Protein AF-A0A8C4RED5-F1 (afdb_monomer)

Organism: Erpetoichthys calabaricus (NCBI:txid27687)

Sequence (250 aa):
MSSDWSGLSPSNTFFLGDLINLQASVDSTNHVPLCVFVDSCVATPASNASAPAYTFIGNNGCFLDSKLTGSNSQFVSPRVVWRNPIEAPRCDCSLLHVYFQIFITCHLKVTLASANVDPLNKDCSYNSALSQWSSVDGNNAVCSCCDTSCANPPPFRRGSGVPKHRPRRASEWRAPAEWQETISVGPLYLEKVSPLPLSQSLSGQQDKASPGSQFQDSILGTVVGVLAVSCVAVLFFAYRKAKGIANNKQ

Mean predicted aligned error: 17.34 Å

pLDDT: mean 71.16, std 21.18, range [20.92, 96.12]

Radius of gyration: 33.63 Å; Cα contacts (8 Å, |Δi|>4): 337; chains: 1; bounding box: 71×62×111 Å

Secondary structure (DSSP, 8-state):
--TTSSSS-S-SEEETT-----------TTS--EEEEEEEEEEEESS-TTSPPEEEEETTTEE-HHHHH-------SS------PPPPPP---------EEEEEEEEEEEEETTSPPBTTB--EEEETTTTEEEETTS-GGGGGGGGS-SSSPPP----TTS--------------GGGEEEEEEEEEEEE------------------------S--SHHHHHHHHHHHHHHHHHHHHHHHHHHHTT--

Foldseek 3Di:
DDPVVLDDHLDLEDEVVDDDDDDDDDDCVPHAAKDKAFAWKWKDWDPDPPDDIHTQAHLQAERCCCVVPVDPDFDDAQDDDNDDHDDDDHDDDDDDADWGWIKMKIKMFMDHPPDDAALNGWHWYADPVVRAIATSNGPRVSCPCVVPHSVDRDPPPDDPDDDDDPPPPPPPPDPPPVRMDMDMDDGRIYGYPDPDPPDDDDDDDDDDDDDDDDDDDPDPVVVVVVVVVVVVVVVVVVVVVVVVVVVVPD

InterPro domains:
  IPR001507 Zona pellucida domain [PS51034] (1-131)
  IPR042235 Zona pellucida, ZP-C domain [G3DSA:2.60.40.4100] (1-154)
  IPR055355 ZP-C domain [PF00100] (4-125)

Solvent-accessible surface area (backbone atoms only — not comparable to full-atom values): 15891 Å² total; per-residue (Å²): 58,30,99,82,63,55,28,74,40,87,60,57,67,43,47,79,88,59,86,84,48,82,82,89,82,74,88,59,82,98,51,75,68,67,38,81,32,52,33,29,29,35,39,35,56,74,88,45,98,83,56,78,71,44,71,38,26,32,68,32,9,26,37,42,43,7,68,75,72,66,48,90,54,60,75,74,67,63,82,76,86,83,82,75,64,70,88,82,77,90,82,91,82,92,77,95,71,80,68,49,43,30,35,39,40,31,37,35,37,44,47,54,54,86,55,80,75,39,44,70,50,34,46,26,24,39,40,68,92,76,74,41,58,38,28,43,88,67,57,36,74,46,37,67,27,62,90,67,44,28,94,67,54,74,81,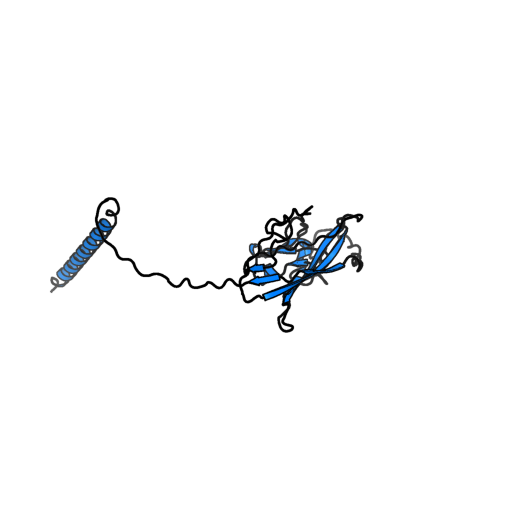80,84,69,74,94,82,69,82,86,72,74,75,69,74,74,72,85,74,69,66,58,72,89,41,46,50,79,50,75,51,66,75,32,33,40,36,72,86,70,87,73,80,91,74,87,85,83,89,88,85,88,82,85,92,83,89,88,79,88,83,90,90,79,70,68,66,58,57,55,52,54,52,54,55,52,52,53,51,52,52,52,52,52,51,51,51,57,54,53,59,64,71,71,75,121

Structure (mmCIF, N/CA/C/O backbone):
data_AF-A0A8C4RED5-F1
#
_entry.id   AF-A0A8C4RED5-F1
#
loop_
_atom_site.group_PDB
_atom_site.id
_atom_site.type_symbol
_atom_site.label_atom_id
_atom_site.label_alt_id
_atom_site.label_comp_id
_atom_site.label_asym_id
_atom_site.label_entity_id
_atom_site.label_seq_id
_atom_site.pdbx_PDB_ins_code
_atom_site.Cartn_x
_atom_site.Cartn_y
_atom_site.Cartn_z
_atom_site.occupancy
_atom_site.B_iso_or_equiv
_atom_site.auth_seq_id
_atom_site.auth_comp_id
_atom_site.auth_asym_id
_atom_site.auth_atom_id
_atom_site.pdbx_PDB_model_num
ATOM 1 N N . MET A 1 1 ? -11.559 -7.936 -0.033 1.00 84.75 1 MET A N 1
ATOM 2 C CA . MET A 1 1 ? -11.480 -9.364 -0.397 1.00 84.75 1 MET A CA 1
ATOM 3 C C . MET A 1 1 ? -11.907 -10.195 0.792 1.00 84.75 1 MET A C 1
ATOM 5 O O . MET A 1 1 ? -11.774 -9.723 1.918 1.00 84.75 1 MET A O 1
ATOM 9 N N . SER A 1 2 ? -12.446 -11.385 0.544 1.00 86.19 2 SER A N 1
ATOM 10 C CA . SER A 1 2 ? -12.657 -12.410 1.566 1.00 86.19 2 SER A CA 1
ATOM 11 C C . SER A 1 2 ? -11.321 -12.854 2.185 1.00 86.19 2 SER A C 1
ATOM 13 O O . SER A 1 2 ? -10.240 -12.523 1.682 1.00 86.19 2 SER A O 1
ATOM 15 N N . SER A 1 3 ? -11.376 -13.582 3.301 1.00 85.62 3 SER A N 1
ATOM 16 C CA . SER A 1 3 ? -10.184 -14.053 4.026 1.00 85.62 3 SER A CA 1
ATOM 17 C C . SER A 1 3 ? -9.294 -14.990 3.199 1.00 85.62 3 SER A C 1
ATOM 19 O O . SER A 1 3 ? -8.082 -15.014 3.393 1.00 85.62 3 SER A O 1
ATOM 21 N N . ASP A 1 4 ? -9.887 -15.723 2.259 1.00 84.81 4 ASP A N 1
ATOM 22 C CA . ASP A 1 4 ? -9.252 -16.692 1.360 1.00 84.81 4 ASP A CA 1
ATOM 23 C C . ASP A 1 4 ? -8.911 -16.124 -0.031 1.00 84.81 4 ASP A C 1
ATOM 25 O O . ASP A 1 4 ? -8.441 -16.865 -0.892 1.00 84.81 4 ASP A O 1
ATOM 29 N N . TRP A 1 5 ? -9.139 -14.824 -0.263 1.00 82.81 5 TRP A N 1
ATOM 30 C CA . TRP A 1 5 ? -8.912 -14.140 -1.547 1.00 82.81 5 TRP A CA 1
ATOM 31 C C . TRP A 1 5 ? -9.737 -14.679 -2.729 1.00 82.81 5 TRP A C 1
ATOM 33 O 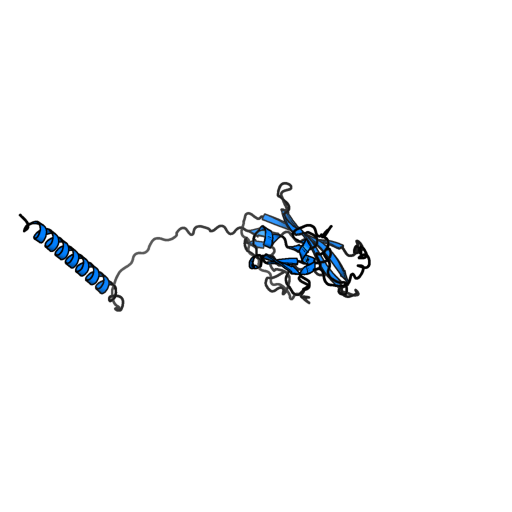O . TRP A 1 5 ? -9.487 -14.296 -3.869 1.00 82.81 5 TRP A O 1
ATOM 43 N N . SER A 1 6 ? -10.739 -15.532 -2.494 1.00 84.19 6 SER A N 1
ATOM 44 C CA . SER A 1 6 ? -11.569 -16.104 -3.565 1.00 84.19 6 SER A CA 1
ATOM 45 C C . SER A 1 6 ? -12.525 -15.094 -4.203 1.00 84.19 6 SER A C 1
ATOM 47 O O . SER A 1 6 ? -12.982 -15.311 -5.325 1.00 84.19 6 SER A O 1
ATOM 49 N N . GLY A 1 7 ? -12.801 -13.969 -3.539 1.00 84.56 7 GLY A N 1
ATOM 50 C CA . GLY A 1 7 ? -13.597 -12.898 -4.120 1.00 84.56 7 GLY A CA 1
ATOM 51 C C . GLY A 1 7 ? -13.841 -11.712 -3.195 1.00 84.56 7 GLY A C 1
ATOM 52 O O . GLY A 1 7 ? -13.104 -11.447 -2.240 1.00 84.56 7 GLY A O 1
ATOM 53 N N . LEU A 1 8 ? -14.886 -10.943 -3.515 1.00 86.25 8 LEU A N 1
ATOM 54 C CA . LEU A 1 8 ? -15.312 -9.808 -2.697 1.00 86.25 8 LEU A CA 1
ATOM 55 C C . LEU A 1 8 ? -15.702 -10.290 -1.299 1.00 86.25 8 LEU A C 1
ATOM 57 O O . LEU A 1 8 ? -16.261 -11.370 -1.131 1.00 86.25 8 LEU A O 1
ATOM 61 N N . SER A 1 9 ? -15.380 -9.478 -0.290 1.00 85.25 9 SER A N 1
ATOM 62 C CA . SER A 1 9 ? -15.831 -9.777 1.068 1.00 85.25 9 SER A CA 1
ATOM 63 C C . SER A 1 9 ? -17.364 -9.805 1.073 1.00 85.25 9 SER A C 1
ATOM 65 O O . SER A 1 9 ? -17.965 -8.905 0.482 1.00 85.25 9 SER A O 1
ATOM 67 N N . PRO A 1 10 ? -18.008 -10.783 1.735 1.00 85.38 10 PRO A N 1
ATOM 68 C CA . PRO A 1 10 ? -19.466 -10.812 1.844 1.00 85.38 10 PRO A CA 1
ATOM 69 C C . PRO A 1 10 ? -20.013 -9.671 2.719 1.00 85.38 10 PRO A C 1
ATOM 71 O O . PRO A 1 10 ? -21.202 -9.376 2.660 1.00 85.38 10 PRO A O 1
ATOM 74 N N . SER A 1 11 ? -19.154 -9.032 3.524 1.00 85.31 11 SER A N 1
ATOM 75 C CA . SER A 1 11 ? -19.501 -7.944 4.442 1.00 85.31 11 SER A CA 1
ATOM 76 C C . SER A 1 11 ? -18.519 -6.773 4.331 1.00 85.31 11 SER A C 1
ATOM 78 O O . SER A 1 11 ? -17.322 -6.973 4.101 1.00 85.31 11 SER A O 1
ATOM 80 N N . ASN A 1 12 ? -19.031 -5.559 4.558 1.00 86.12 12 ASN A N 1
ATOM 81 C CA . ASN A 1 12 ? -18.245 -4.329 4.728 1.00 86.12 12 ASN A CA 1
ATOM 82 C C . ASN A 1 12 ? -18.085 -3.933 6.209 1.00 86.12 12 ASN A C 1
ATOM 84 O O . ASN A 1 12 ? -17.589 -2.844 6.505 1.00 86.12 12 ASN A O 1
ATOM 88 N N . THR A 1 13 ? -18.518 -4.799 7.126 1.00 87.12 13 THR A N 1
ATOM 89 C CA . THR A 1 13 ? -18.396 -4.632 8.575 1.00 87.12 13 THR A CA 1
ATOM 90 C C . THR A 1 13 ? -17.256 -5.492 9.099 1.00 87.12 13 THR A C 1
ATOM 92 O O . THR A 1 13 ? -17.201 -6.688 8.810 1.00 87.12 13 THR A O 1
ATOM 95 N N . PHE A 1 14 ? -16.376 -4.877 9.882 1.00 84.88 14 PHE A N 1
ATOM 96 C CA . PHE A 1 14 ? -15.189 -5.489 10.469 1.00 84.88 14 PHE A CA 1
ATOM 97 C C . PHE A 1 14 ? -15.120 -5.151 11.955 1.00 84.88 14 PHE A C 1
ATOM 99 O O . PHE A 1 14 ? -15.479 -4.048 12.371 1.00 84.88 14 PHE A O 1
ATOM 106 N N . PHE A 1 15 ? -14.619 -6.073 12.762 1.00 84.69 15 PHE A N 1
ATOM 107 C CA . PHE A 1 15 ? -14.376 -5.857 14.179 1.00 84.69 15 PHE A CA 1
ATOM 108 C C . PHE A 1 15 ? -12.940 -5.394 14.426 1.00 84.69 15 PHE A C 1
ATOM 110 O O . PHE A 1 15 ? -12.022 -5.678 13.658 1.00 84.69 15 PHE A O 1
ATOM 117 N N . LEU A 1 16 ? -12.714 -4.670 15.523 1.00 80.00 16 LEU A N 1
ATOM 118 C CA . LEU A 1 16 ? -11.351 -4.333 15.939 1.00 80.00 16 LEU A CA 1
ATOM 119 C C . LEU A 1 16 ? -10.528 -5.609 16.171 1.00 80.00 16 LEU A C 1
ATOM 121 O O . LEU A 1 16 ? -10.848 -6.407 17.050 1.00 80.00 16 LEU A O 1
ATOM 125 N N . GLY A 1 17 ? -9.444 -5.752 15.409 1.00 76.50 17 GLY A N 1
ATOM 126 C CA . GLY A 1 17 ? -8.600 -6.949 15.382 1.00 76.50 17 GLY A CA 1
ATOM 127 C C . GLY A 1 17 ? -8.761 -7.784 14.111 1.00 76.50 17 GLY A C 1
ATOM 128 O O . GLY A 1 17 ? -7.884 -8.599 13.825 1.00 76.50 17 GLY A O 1
ATOM 129 N N . ASP A 1 18 ? -9.814 -7.549 13.325 1.00 82.12 18 ASP A N 1
ATOM 130 C CA . ASP A 1 18 ? -9.997 -8.200 12.030 1.00 82.12 18 ASP A CA 1
ATOM 131 C C . ASP A 1 18 ? -8.986 -7.693 10.997 1.00 82.12 18 ASP A C 1
ATOM 133 O O . ASP A 1 18 ? -8.538 -6.542 11.018 1.00 82.12 18 ASP A O 1
ATOM 137 N N . LEU A 1 19 ? -8.660 -8.565 10.042 1.00 82.81 19 LEU A N 1
ATOM 138 C CA . LEU A 1 19 ? -7.861 -8.215 8.875 1.00 82.81 19 LEU A CA 1
ATOM 139 C C . LEU A 1 19 ? -8.770 -7.741 7.739 1.00 82.81 19 LEU A C 1
ATOM 141 O O . LEU A 1 19 ? -9.704 -8.437 7.338 1.00 82.81 19 LEU A O 1
ATOM 145 N N . ILE A 1 20 ? -8.451 -6.578 7.175 1.00 88.38 20 ILE A N 1
ATOM 146 C CA . ILE A 1 20 ? -9.109 -6.053 5.978 1.00 88.38 20 ILE A CA 1
ATOM 147 C C . ILE A 1 20 ? -8.231 -6.378 4.769 1.00 88.38 20 ILE A C 1
ATOM 149 O O . ILE A 1 20 ? -7.190 -5.757 4.557 1.00 88.38 20 ILE A O 1
ATOM 153 N N . ASN A 1 21 ? -8.666 -7.331 3.946 1.00 88.56 21 ASN A N 1
ATOM 154 C CA . ASN A 1 21 ? -7.945 -7.691 2.728 1.00 88.56 21 ASN A CA 1
ATOM 155 C C . ASN A 1 21 ? -8.315 -6.736 1.584 1.00 88.56 21 ASN A C 1
ATOM 157 O O . ASN A 1 21 ? -9.465 -6.711 1.132 1.00 88.56 21 ASN A O 1
ATOM 161 N N . LEU A 1 22 ? -7.341 -5.982 1.076 1.00 89.56 22 LEU A N 1
ATOM 162 C CA . LEU A 1 22 ? -7.495 -5.083 -0.070 1.00 89.56 22 LEU A CA 1
ATOM 163 C C . LEU A 1 22 ? -6.733 -5.638 -1.275 1.00 89.56 22 LEU A C 1
ATOM 165 O O . LEU A 1 22 ? -5.591 -6.069 -1.143 1.00 89.56 22 LEU A O 1
ATOM 169 N N . GLN A 1 23 ? -7.361 -5.604 -2.450 1.00 89.62 23 GLN A N 1
ATOM 170 C CA . GLN A 1 23 ? -6.734 -5.991 -3.711 1.00 89.62 23 GLN A CA 1
ATOM 171 C C . GLN A 1 23 ? -6.732 -4.795 -4.659 1.00 89.62 23 GLN A C 1
ATOM 173 O O . GLN A 1 23 ? -7.778 -4.195 -4.899 1.00 89.62 23 GLN A O 1
ATOM 178 N N . ALA A 1 24 ? -5.561 -4.488 -5.213 1.00 86.25 24 ALA A N 1
ATOM 179 C CA . ALA A 1 24 ? -5.405 -3.585 -6.343 1.00 86.25 24 ALA A CA 1
ATOM 180 C C . ALA A 1 24 ? -5.083 -4.413 -7.592 1.00 86.25 24 ALA A C 1
ATOM 182 O O . ALA A 1 24 ? -4.232 -5.304 -7.558 1.00 86.25 24 ALA A O 1
ATOM 183 N N . SER A 1 25 ? -5.767 -4.127 -8.692 1.00 85.56 25 SER A N 1
ATOM 184 C CA . SER A 1 25 ? -5.554 -4.788 -9.978 1.00 85.56 25 SER A CA 1
ATOM 185 C C . SER A 1 25 ? -5.790 -3.799 -11.104 1.00 85.56 25 SER A C 1
ATOM 187 O O . SER A 1 25 ? -6.659 -2.940 -10.992 1.00 85.56 25 SER A O 1
ATOM 189 N N . VAL A 1 26 ? -5.042 -3.952 -12.190 1.00 80.94 26 VAL A N 1
ATOM 190 C CA . VAL A 1 26 ? -5.245 -3.200 -13.429 1.00 80.94 26 VAL A CA 1
ATOM 191 C C . VAL A 1 26 ? -5.916 -4.107 -14.447 1.00 80.94 26 VAL A C 1
ATOM 193 O O . VAL A 1 26 ? -5.600 -5.300 -14.523 1.00 80.94 26 VAL A O 1
ATOM 196 N N . ASP A 1 27 ? -6.842 -3.549 -15.218 1.00 79.88 27 ASP A N 1
ATOM 197 C CA . ASP A 1 27 ? -7.362 -4.247 -16.381 1.00 79.88 27 ASP A CA 1
ATOM 198 C C . ASP A 1 27 ? -6.222 -4.447 -17.393 1.00 79.88 27 ASP A C 1
ATOM 200 O O . ASP A 1 27 ? -5.544 -3.508 -17.805 1.00 79.88 27 ASP A O 1
ATOM 204 N N . SER A 1 28 ? -5.979 -5.703 -17.755 1.00 70.31 28 SER A N 1
ATOM 205 C CA . SER A 1 28 ? -4.905 -6.092 -18.674 1.00 70.31 28 SER A CA 1
ATOM 206 C C . SER A 1 28 ? -5.419 -6.393 -20.082 1.00 70.31 28 SER A C 1
ATOM 208 O O . SER A 1 28 ? -4.649 -6.835 -20.939 1.00 70.31 28 SER A O 1
ATOM 210 N N . THR A 1 29 ? -6.706 -6.157 -20.349 1.00 75.38 29 THR A N 1
ATOM 211 C CA . THR A 1 29 ? -7.300 -6.418 -21.661 1.00 75.38 29 THR A CA 1
ATOM 212 C C . THR A 1 29 ? -6.650 -5.523 -22.721 1.00 75.38 29 THR A C 1
ATOM 214 O O . THR A 1 29 ? -6.690 -4.305 -22.626 1.00 75.38 29 THR A O 1
ATOM 217 N N . ASN A 1 30 ? -6.044 -6.124 -23.750 1.00 68.44 30 ASN A N 1
ATOM 218 C CA . ASN A 1 30 ? -5.358 -5.428 -24.854 1.00 68.44 30 ASN A CA 1
ATOM 219 C C . ASN A 1 30 ? -4.172 -4.524 -24.458 1.00 68.44 30 ASN A C 1
ATOM 221 O O . ASN A 1 30 ? -3.748 -3.685 -25.257 1.00 68.44 30 ASN A O 1
ATOM 225 N N . HIS A 1 31 ? -3.589 -4.721 -23.276 1.00 73.81 31 HIS A N 1
ATOM 226 C CA . HIS A 1 31 ? -2.402 -3.990 -22.839 1.00 73.81 31 HIS A CA 1
ATOM 227 C C . HIS A 1 31 ? -1.173 -4.903 -22.748 1.00 73.81 31 HIS A C 1
ATOM 229 O O . HIS A 1 31 ? -1.268 -6.117 -22.565 1.00 73.81 31 HIS A O 1
ATOM 235 N N . VAL A 1 32 ? 0.013 -4.309 -22.897 1.00 77.88 32 VAL A N 1
ATOM 236 C CA . VAL A 1 32 ? 1.283 -4.974 -22.562 1.00 77.88 32 VAL A CA 1
ATOM 237 C C . VAL A 1 32 ? 1.276 -5.388 -21.084 1.00 77.88 32 VAL A C 1
ATOM 239 O O . VAL A 1 32 ? 0.578 -4.750 -20.307 1.00 77.88 32 VAL A O 1
ATOM 242 N N . PRO A 1 33 ? 2.033 -6.410 -20.648 1.00 81.88 33 PRO A N 1
ATOM 243 C CA . PRO A 1 33 ? 2.059 -6.805 -19.240 1.00 81.88 33 PRO A CA 1
ATOM 244 C C . PRO A 1 33 ? 2.400 -5.630 -18.311 1.00 81.88 33 PRO A C 1
ATOM 246 O O . PRO A 1 33 ? 3.444 -4.991 -18.470 1.00 81.88 33 PRO A O 1
ATOM 249 N N . LEU A 1 34 ? 1.522 -5.364 -17.343 1.00 84.69 34 LEU A N 1
ATOM 250 C CA . LEU A 1 34 ? 1.612 -4.242 -16.408 1.00 84.69 34 LEU A CA 1
ATOM 251 C C . LEU A 1 34 ? 1.877 -4.731 -14.981 1.00 84.69 34 LEU A C 1
ATOM 253 O O . LEU A 1 34 ? 1.429 -5.812 -14.596 1.00 84.69 34 LEU A O 1
ATOM 257 N N . CYS A 1 35 ? 2.573 -3.916 -14.193 1.00 84.44 35 CYS A N 1
ATOM 258 C CA . CYS A 1 35 ? 2.726 -4.094 -12.753 1.00 84.44 35 CYS A CA 1
ATOM 259 C C . CYS A 1 35 ? 2.070 -2.919 -12.024 1.00 84.44 35 CYS A C 1
ATOM 261 O O . CYS A 1 35 ? 2.309 -1.765 -12.379 1.00 84.44 35 CYS A O 1
ATOM 263 N N . VAL A 1 36 ? 1.242 -3.217 -11.022 1.00 88.75 36 VAL A N 1
ATOM 264 C CA . VAL A 1 36 ? 0.559 -2.216 -10.191 1.00 88.75 36 VAL A CA 1
ATOM 265 C C . VAL A 1 36 ? 1.311 -2.060 -8.879 1.00 88.75 36 VAL A C 1
ATOM 267 O O . VAL A 1 36 ? 1.599 -3.057 -8.219 1.00 88.75 36 VAL A O 1
ATOM 270 N N . PHE A 1 37 ? 1.562 -0.816 -8.490 1.00 90.31 37 PHE A N 1
ATOM 271 C CA . PHE A 1 37 ? 2.148 -0.428 -7.212 1.00 90.31 37 PHE A CA 1
ATOM 272 C C . PHE A 1 37 ? 1.169 0.432 -6.422 1.00 90.31 37 PHE A C 1
ATOM 274 O O . PHE A 1 37 ? 0.425 1.238 -6.997 1.00 90.31 37 PHE A O 1
ATOM 281 N N . VAL A 1 38 ? 1.197 0.296 -5.100 1.00 94.25 38 VAL A N 1
ATOM 282 C CA . VAL A 1 38 ? 0.370 1.096 -4.196 1.00 94.25 38 VAL A CA 1
ATOM 283 C C . VAL A 1 38 ? 1.234 2.212 -3.621 1.00 94.25 38 VAL A C 1
ATOM 285 O O . VAL A 1 38 ? 1.981 2.017 -2.671 1.00 94.25 38 VAL A O 1
ATOM 288 N N . ASP A 1 39 ? 1.151 3.406 -4.203 1.00 93.12 39 ASP A N 1
ATOM 289 C CA . ASP A 1 39 ? 2.043 4.517 -3.863 1.00 93.12 39 ASP A CA 1
ATOM 290 C C . ASP A 1 39 ? 1.789 5.070 -2.453 1.00 93.12 39 ASP A C 1
ATOM 292 O O . ASP A 1 39 ? 2.726 5.307 -1.680 1.00 93.12 39 ASP A O 1
ATOM 296 N N . SER A 1 40 ? 0.514 5.271 -2.119 1.00 94.38 40 SER A N 1
ATOM 297 C CA . SER A 1 40 ? 0.069 5.686 -0.790 1.00 94.38 40 SER A CA 1
ATOM 298 C C . SER A 1 40 ? -1.369 5.253 -0.530 1.00 94.38 40 SER A C 1
ATOM 30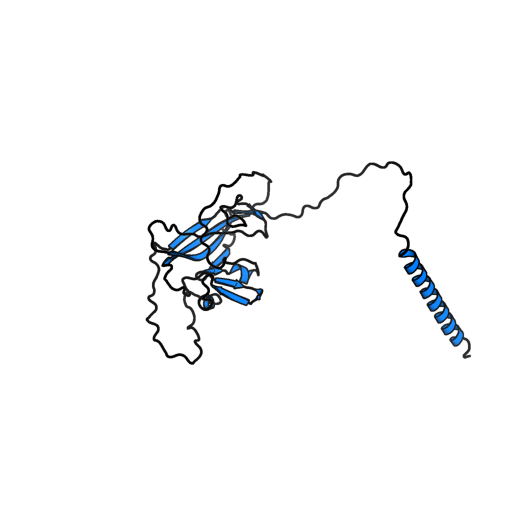0 O O . SER A 1 40 ? -2.149 5.123 -1.469 1.00 94.38 40 SER A O 1
ATOM 302 N N . CYS A 1 41 ? -1.723 5.053 0.738 1.00 91.31 41 CYS A N 1
ATOM 303 C CA . CYS A 1 41 ? -3.097 4.831 1.168 1.00 91.31 41 CYS A CA 1
ATOM 304 C C . CYS A 1 41 ? -3.378 5.533 2.493 1.00 91.31 41 CYS A C 1
ATOM 306 O O . CYS A 1 41 ? -2.570 5.489 3.429 1.00 91.31 41 CYS A O 1
ATOM 308 N N . VAL A 1 42 ? -4.559 6.138 2.567 1.00 92.56 42 VAL A N 1
ATOM 309 C CA . VAL A 1 42 ? -5.025 6.929 3.701 1.00 92.56 42 VAL A CA 1
ATOM 310 C C . VAL A 1 42 ? -6.420 6.467 4.100 1.00 92.56 42 VAL A C 1
ATOM 312 O O . VAL A 1 42 ? -7.323 6.429 3.267 1.00 92.56 42 VAL A O 1
ATOM 315 N N . ALA A 1 43 ? -6.598 6.133 5.375 1.00 90.62 43 ALA A N 1
ATOM 316 C CA . ALA A 1 43 ? -7.903 5.891 5.968 1.00 90.62 43 ALA A CA 1
ATOM 317 C C . ALA A 1 43 ? -8.464 7.199 6.547 1.00 90.62 43 ALA A C 1
ATOM 319 O O . ALA A 1 43 ? -7.793 7.877 7.329 1.00 90.62 43 ALA A O 1
ATOM 320 N N . THR A 1 44 ? -9.688 7.559 6.172 1.00 89.81 44 THR A N 1
ATOM 321 C CA . THR A 1 44 ? -10.388 8.756 6.650 1.00 89.81 44 THR A CA 1
ATOM 322 C C . THR A 1 44 ? -11.760 8.394 7.220 1.00 89.81 44 THR A C 1
ATOM 324 O O . THR A 1 44 ? -12.443 7.525 6.682 1.00 89.81 44 THR A O 1
ATOM 327 N N . PRO A 1 45 ? -12.204 9.036 8.309 1.00 87.06 45 PRO A N 1
ATOM 328 C CA . PRO A 1 45 ? -13.549 8.839 8.838 1.00 87.06 45 PRO A CA 1
ATOM 329 C C . PRO A 1 45 ? -14.596 9.610 8.021 1.00 87.06 45 PRO A C 1
ATOM 331 O O . PRO A 1 45 ? -14.334 10.711 7.541 1.00 87.06 45 PRO A O 1
ATOM 334 N N . ALA A 1 46 ? -15.804 9.056 7.899 1.00 77.25 46 ALA A N 1
ATOM 335 C CA . ALA A 1 46 ? -16.857 9.605 7.040 1.00 77.25 46 ALA A CA 1
ATOM 336 C C . ALA A 1 46 ? -17.497 10.910 7.544 1.00 77.25 46 ALA A C 1
ATOM 338 O O . ALA A 1 46 ? -17.894 11.746 6.738 1.00 77.25 46 ALA A O 1
ATOM 339 N N . SER A 1 47 ? -17.644 11.081 8.859 1.00 68.25 47 SER A N 1
ATOM 340 C CA . SER A 1 47 ? -18.527 12.116 9.420 1.00 68.25 47 SER A CA 1
ATOM 341 C C . SER A 1 47 ? -17.812 13.274 10.118 1.00 68.25 47 SER A C 1
ATOM 343 O O . SER A 1 47 ? -18.478 14.193 10.589 1.00 68.25 47 SER A O 1
ATOM 345 N N . ASN A 1 48 ? -16.477 13.269 10.214 1.00 58.59 48 ASN A N 1
ATOM 346 C CA . ASN A 1 48 ? -15.768 14.188 11.108 1.00 58.59 48 ASN A CA 1
ATOM 347 C C . ASN A 1 48 ? -14.570 14.845 10.401 1.00 58.59 48 ASN A C 1
ATOM 349 O O . ASN A 1 48 ? -13.487 14.269 10.367 1.00 58.59 48 ASN A O 1
ATOM 353 N N . ALA A 1 49 ? -14.722 16.091 9.934 1.00 57.12 49 ALA A N 1
ATOM 354 C CA . ALA A 1 49 ? -13.616 16.894 9.384 1.00 57.12 49 ALA A CA 1
ATOM 355 C C . ALA A 1 49 ? -12.462 17.138 10.387 1.00 57.12 49 ALA A C 1
ATOM 357 O O . ALA A 1 49 ? -11.367 17.521 9.989 1.00 57.12 49 ALA A O 1
ATOM 358 N N . SER A 1 50 ? -12.697 16.918 11.687 1.00 62.19 50 SER A N 1
ATOM 359 C CA . SER A 1 50 ? -11.698 17.060 12.756 1.00 62.19 50 SER A CA 1
ATOM 360 C C . SER A 1 50 ? -10.952 15.773 13.112 1.00 62.19 50 SER A C 1
ATOM 362 O O . SER A 1 50 ? -10.009 15.832 13.899 1.00 62.19 50 SER A O 1
ATOM 364 N N . ALA A 1 51 ? -11.370 14.609 12.609 1.00 67.69 51 ALA A N 1
ATOM 365 C CA . ALA A 1 51 ? -10.687 13.362 12.929 1.00 67.69 51 ALA A CA 1
ATOM 366 C C . ALA A 1 51 ? -9.501 13.143 11.968 1.00 67.69 51 ALA A C 1
ATOM 368 O O . ALA A 1 51 ? -9.632 13.393 10.76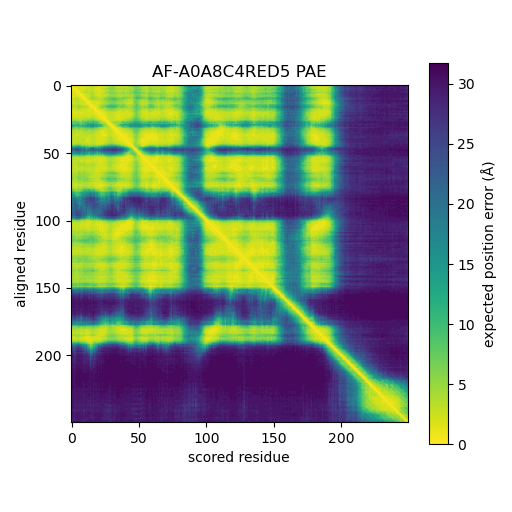8 1.00 67.69 51 ALA A O 1
ATOM 369 N N . PRO A 1 52 ? -8.328 12.730 12.482 1.00 75.62 52 PRO A N 1
ATOM 370 C CA . PRO A 1 52 ? -7.109 12.699 11.690 1.00 75.62 52 PRO A CA 1
ATOM 371 C C . PRO A 1 52 ? -7.183 11.621 10.607 1.00 75.62 52 PRO A C 1
ATOM 373 O O . PRO A 1 52 ? -7.637 10.503 10.846 1.00 75.62 52 PRO A O 1
ATOM 376 N N . ALA A 1 53 ? -6.692 11.962 9.420 1.00 85.88 53 ALA A N 1
ATOM 377 C CA . ALA A 1 53 ? -6.436 10.998 8.364 1.00 85.88 53 ALA A CA 1
ATOM 378 C C . ALA A 1 53 ? -5.259 10.093 8.766 1.00 85.88 53 ALA A C 1
ATOM 380 O O . ALA A 1 53 ? -4.239 10.582 9.259 1.00 85.88 53 ALA A O 1
ATOM 381 N N . TYR A 1 54 ? -5.392 8.783 8.563 1.00 88.88 54 TYR A N 1
ATOM 382 C CA . TYR A 1 54 ? -4.381 7.800 8.942 1.00 88.88 54 TYR A CA 1
ATOM 383 C C . TYR A 1 54 ? -3.698 7.208 7.709 1.00 88.88 54 TYR A C 1
ATOM 385 O O . TYR A 1 54 ? -4.284 6.413 6.974 1.00 88.88 54 TYR A O 1
ATOM 393 N N . THR A 1 55 ? -2.446 7.596 7.479 1.00 90.56 55 THR A N 1
ATOM 394 C CA . THR A 1 55 ? -1.629 7.072 6.380 1.00 90.56 55 THR A CA 1
ATOM 395 C C . THR A 1 55 ? -0.962 5.767 6.798 1.00 90.56 55 THR A C 1
ATOM 397 O O . THR A 1 55 ? -0.050 5.777 7.624 1.00 90.56 55 THR A O 1
ATOM 400 N N . PHE A 1 56 ? -1.380 4.651 6.201 1.00 92.75 56 PHE A N 1
ATOM 401 C CA . PHE A 1 56 ? -0.831 3.321 6.501 1.00 92.75 56 PHE A CA 1
ATOM 402 C C . PHE A 1 56 ? 0.089 2.784 5.400 1.00 92.75 56 PHE A C 1
ATOM 404 O O . PHE A 1 56 ? 0.942 1.943 5.677 1.00 92.75 56 PHE A O 1
ATOM 411 N N . ILE A 1 57 ? -0.019 3.315 4.178 1.00 94.56 57 ILE A N 1
ATOM 412 C CA . ILE A 1 57 ? 0.970 3.138 3.108 1.00 94.56 57 ILE A CA 1
ATOM 413 C C . ILE A 1 57 ? 1.411 4.527 2.656 1.00 94.56 57 ILE A C 1
ATOM 415 O O . ILE A 1 57 ? 0.581 5.400 2.403 1.00 94.56 57 ILE A O 1
ATOM 419 N N . GLY A 1 58 ? 2.716 4.748 2.549 1.00 93.06 58 GLY A N 1
ATOM 420 C CA . GLY A 1 58 ? 3.270 6.023 2.103 1.00 93.06 58 GLY A CA 1
ATOM 421 C C . GLY A 1 58 ? 4.709 5.883 1.632 1.00 93.06 58 GLY A C 1
ATOM 422 O O . GLY A 1 58 ? 5.219 4.776 1.502 1.00 93.06 58 GLY A O 1
ATOM 423 N N . ASN A 1 59 ? 5.387 7.005 1.379 1.00 95.19 59 ASN A N 1
ATOM 424 C CA . ASN A 1 59 ? 6.790 7.012 0.938 1.00 95.19 59 ASN A CA 1
ATOM 425 C C . ASN A 1 59 ? 7.032 6.134 -0.315 1.00 95.19 59 ASN A C 1
ATOM 427 O O . ASN A 1 59 ? 8.016 5.393 -0.407 1.00 95.19 59 ASN A O 1
ATOM 431 N N . ASN A 1 60 ? 6.096 6.210 -1.268 1.00 95.31 60 ASN A N 1
ATOM 432 C CA . ASN A 1 60 ? 6.079 5.455 -2.519 1.00 95.31 60 ASN A CA 1
ATOM 433 C C . ASN A 1 60 ? 6.039 3.931 -2.308 1.00 95.31 60 ASN A C 1
ATOM 435 O O . ASN A 1 60 ? 6.924 3.222 -2.784 1.00 95.31 60 ASN A O 1
ATOM 439 N N . GLY A 1 61 ? 5.057 3.448 -1.542 1.00 93.69 61 GLY A N 1
ATOM 440 C CA . GLY A 1 61 ? 4.813 2.015 -1.329 1.00 93.69 61 GLY A CA 1
ATOM 441 C C . GLY A 1 61 ? 5.516 1.364 -0.138 1.00 93.69 61 GLY A C 1
ATOM 442 O O . GLY A 1 61 ? 5.742 0.159 -0.129 1.00 93.69 61 GLY A O 1
ATOM 443 N N . CYS A 1 62 ? 5.853 2.122 0.902 1.00 96.12 62 CYS A N 1
ATOM 444 C CA . CYS A 1 62 ? 6.244 1.569 2.200 1.00 96.12 62 CYS A CA 1
ATOM 445 C C . CYS A 1 62 ? 4.997 1.365 3.076 1.00 96.12 62 CYS A C 1
ATOM 447 O O . CYS A 1 62 ? 4.296 2.331 3.383 1.00 96.12 62 CYS A O 1
ATOM 449 N N . PHE A 1 63 ? 4.727 0.129 3.502 1.00 94.75 63 PHE A N 1
ATOM 450 C CA . PHE A 1 63 ? 3.659 -0.190 4.453 1.00 94.75 63 PHE A CA 1
ATOM 451 C C . PHE A 1 63 ? 4.100 0.223 5.863 1.00 94.75 63 PHE A C 1
ATOM 453 O O . PHE A 1 63 ? 4.928 -0.433 6.492 1.00 94.75 63 PHE A O 1
ATOM 460 N N . LEU A 1 64 ? 3.593 1.358 6.340 1.00 92.69 64 LEU A N 1
ATOM 461 C CA . LEU A 1 64 ? 4.053 2.010 7.567 1.00 92.69 64 LEU A CA 1
ATOM 462 C C . LEU A 1 64 ? 3.390 1.443 8.827 1.00 92.69 64 LEU A C 1
ATOM 464 O O . LEU A 1 64 ? 4.007 1.471 9.889 1.00 92.69 64 LEU A O 1
ATOM 468 N N . ASP A 1 65 ? 2.157 0.938 8.720 1.00 87.94 65 ASP A N 1
ATOM 469 C CA . ASP A 1 65 ? 1.364 0.511 9.883 1.00 87.94 65 ASP A CA 1
ATOM 470 C C . ASP A 1 65 ? 2.086 -0.528 10.749 1.00 87.94 65 ASP A C 1
ATOM 472 O O . ASP A 1 65 ? 2.278 -0.280 11.935 1.00 87.94 65 ASP A O 1
ATOM 476 N N . SER A 1 66 ? 2.597 -1.624 10.172 1.00 81.25 66 SER A N 1
ATOM 477 C CA . SER A 1 66 ? 3.269 -2.674 10.959 1.00 81.25 66 SER A CA 1
ATOM 478 C C . SER A 1 66 ? 4.479 -2.167 11.738 1.00 81.25 66 SER A C 1
ATOM 480 O O . SER A 1 66 ? 4.787 -2.670 12.818 1.00 81.25 66 SER A O 1
ATOM 482 N N . LYS A 1 67 ? 5.156 -1.131 11.237 1.00 88.69 67 LYS A N 1
ATOM 483 C CA . LYS A 1 67 ? 6.257 -0.479 11.946 1.00 88.69 67 LYS A CA 1
ATOM 484 C C . LYS A 1 67 ? 5.770 0.458 13.054 1.00 88.69 67 LYS A C 1
ATOM 486 O O . LYS A 1 67 ? 6.413 0.543 14.097 1.00 88.69 67 LYS A O 1
ATOM 491 N N . LEU A 1 68 ? 4.677 1.184 12.822 1.00 86.62 68 LEU A N 1
ATOM 492 C CA . LEU A 1 68 ? 4.135 2.174 13.758 1.00 86.62 68 LEU A CA 1
ATOM 493 C C . LEU A 1 68 ? 3.377 1.531 14.922 1.00 86.62 68 LEU A C 1
ATOM 495 O O . LEU A 1 68 ? 3.472 2.009 16.050 1.00 86.62 68 LEU A O 1
ATOM 499 N N . THR A 1 69 ? 2.618 0.473 14.646 1.00 82.75 69 THR A N 1
ATOM 500 C CA . THR A 1 69 ? 1.705 -0.160 15.606 1.00 82.75 69 THR A CA 1
ATOM 501 C C . THR A 1 69 ? 2.171 -1.544 16.048 1.00 82.75 69 THR A C 1
ATOM 503 O O . THR A 1 69 ? 1.665 -2.068 17.038 1.00 82.75 69 THR A O 1
ATOM 506 N N . GLY A 1 70 ? 3.136 -2.145 15.344 1.00 80.38 70 GLY A N 1
ATOM 507 C CA . GLY A 1 70 ? 3.518 -3.541 15.558 1.00 80.38 70 GLY A CA 1
ATOM 508 C C . GLY A 1 70 ? 2.491 -4.538 15.014 1.00 80.38 70 GLY A C 1
ATOM 509 O O . GLY A 1 70 ? 2.540 -5.708 15.391 1.00 80.38 70 GLY A O 1
ATOM 510 N N . SER A 1 71 ? 1.552 -4.093 14.172 1.00 82.75 71 SER A N 1
ATOM 511 C CA . SER A 1 71 ? 0.546 -4.954 13.547 1.00 82.75 71 SER A CA 1
ATOM 512 C C . SER A 1 71 ? 1.159 -5.945 12.548 1.00 82.75 71 SER A C 1
ATOM 514 O O . SER A 1 71 ? 2.302 -5.814 12.109 1.00 82.75 71 SER A O 1
ATOM 516 N N . ASN A 1 72 ? 0.352 -6.924 12.134 1.00 82.00 72 ASN A N 1
ATOM 517 C CA . ASN A 1 72 ? 0.696 -7.866 11.064 1.00 82.00 72 ASN A CA 1
ATOM 518 C C . ASN A 1 72 ? 0.349 -7.330 9.661 1.00 82.00 72 ASN A C 1
ATOM 520 O O . ASN A 1 72 ? 0.234 -8.110 8.714 1.00 82.00 72 ASN A O 1
ATOM 524 N N . SER A 1 73 ? 0.134 -6.020 9.517 1.00 86.62 73 SER A N 1
ATOM 525 C CA . SER A 1 73 ? -0.235 -5.416 8.240 1.00 86.62 73 SER A CA 1
ATOM 526 C C . SER A 1 73 ? 0.923 -5.477 7.247 1.00 86.62 73 SER A C 1
ATOM 528 O O . SER A 1 73 ? 2.029 -5.012 7.517 1.00 86.62 73 SER A O 1
ATOM 530 N N . GLN A 1 74 ? 0.678 -6.069 6.084 1.00 90.69 74 GLN A N 1
ATOM 531 C CA . GLN A 1 74 ? 1.712 -6.314 5.087 1.00 90.69 74 GLN A CA 1
ATOM 532 C C . GLN A 1 74 ? 1.107 -6.462 3.695 1.00 90.69 74 GLN A C 1
ATOM 534 O O . GLN A 1 74 ? -0.041 -6.879 3.537 1.00 90.69 74 GLN A O 1
ATOM 539 N N . PHE A 1 75 ? 1.914 -6.194 2.673 1.00 91.31 75 PHE A N 1
ATOM 540 C CA . PHE A 1 75 ? 1.646 -6.711 1.341 1.00 91.31 75 PHE A CA 1
ATOM 541 C C . PHE A 1 75 ? 1.817 -8.231 1.312 1.00 91.31 75 PHE A C 1
ATOM 543 O O . PHE A 1 75 ? 2.753 -8.775 1.903 1.00 91.31 75 PHE A O 1
ATOM 550 N N . VAL A 1 76 ? 0.939 -8.904 0.571 1.00 86.69 76 VAL A N 1
ATOM 551 C CA . VAL A 1 76 ? 1.074 -10.331 0.273 1.00 86.69 76 VAL A CA 1
ATOM 552 C C . VAL A 1 76 ? 2.189 -10.513 -0.757 1.00 86.69 76 VAL A C 1
ATOM 554 O O . VAL A 1 76 ? 2.189 -9.859 -1.799 1.00 86.69 76 VAL A O 1
ATOM 557 N N . SER A 1 77 ? 3.144 -11.393 -0.455 1.00 79.62 77 SER A N 1
ATOM 558 C CA . SER A 1 77 ? 4.272 -11.722 -1.330 1.00 79.62 77 SER A CA 1
ATOM 559 C C . SER A 1 77 ? 4.366 -13.238 -1.547 1.00 79.62 77 SER A C 1
ATOM 561 O O . SER A 1 77 ? 4.192 -13.984 -0.578 1.00 79.62 77 SER A O 1
ATOM 563 N N . PRO A 1 78 ? 4.660 -13.710 -2.778 1.00 79.69 78 PRO A N 1
ATOM 564 C CA . PRO A 1 78 ? 4.863 -12.925 -4.008 1.00 79.69 78 PRO A CA 1
ATOM 565 C C . PRO A 1 78 ? 3.550 -12.339 -4.556 1.00 79.69 78 PRO A C 1
ATOM 567 O O . PRO A 1 78 ? 2.471 -12.700 -4.090 1.00 79.69 78 PRO A O 1
ATOM 570 N N . ARG A 1 79 ? 3.620 -11.450 -5.562 1.00 77.81 79 ARG A N 1
ATOM 571 C CA . ARG A 1 79 ? 2.412 -10.964 -6.258 1.00 77.81 79 ARG A CA 1
ATOM 572 C C . ARG A 1 79 ? 1.658 -12.148 -6.848 1.00 77.81 79 ARG A C 1
ATOM 574 O O . ARG A 1 79 ? 2.218 -12.915 -7.630 1.00 77.81 79 ARG A O 1
ATOM 581 N N . VAL A 1 80 ? 0.380 -12.267 -6.521 1.00 68.19 80 VAL A N 1
ATOM 582 C CA . VAL A 1 80 ? -0.475 -13.325 -7.054 1.00 68.19 80 VAL A CA 1
ATOM 583 C C . VAL A 1 80 ? -1.587 -12.684 -7.875 1.00 68.19 80 VAL A C 1
ATOM 585 O O . VAL A 1 80 ? -2.271 -11.772 -7.414 1.00 68.19 80 VAL A O 1
ATOM 588 N N . VAL A 1 81 ? -1.763 -13.152 -9.110 1.00 60.88 81 VAL A N 1
ATOM 589 C CA . VAL A 1 81 ? -2.851 -12.708 -9.989 1.00 60.88 81 VAL A CA 1
ATOM 590 C C . VAL A 1 81 ? -4.056 -13.611 -9.741 1.00 60.88 81 VAL A C 1
ATOM 592 O O . VAL A 1 81 ? -4.117 -14.720 -10.271 1.00 60.88 81 VAL A O 1
ATOM 595 N N . TRP A 1 82 ? -5.015 -13.149 -8.939 1.00 58.62 82 TRP A N 1
ATOM 596 C CA . TRP A 1 82 ? -6.276 -13.867 -8.747 1.00 58.62 82 TRP A CA 1
ATOM 597 C C . TRP A 1 82 ? -7.172 -13.686 -9.977 1.00 58.62 82 TRP A C 1
ATOM 599 O O . TRP A 1 82 ? -7.693 -12.600 -10.234 1.00 58.62 82 TRP A O 1
ATOM 609 N N . ARG A 1 83 ? -7.309 -14.750 -10.778 1.00 46.69 83 ARG A N 1
ATOM 610 C CA . ARG A 1 83 ? -8.225 -14.798 -11.924 1.00 46.69 83 ARG A CA 1
ATOM 611 C C . ARG A 1 83 ? -9.562 -15.385 -11.469 1.00 46.69 83 ARG A C 1
ATOM 613 O O . ARG A 1 83 ? -9.644 -16.585 -11.234 1.00 46.69 83 ARG A O 1
ATOM 620 N N . ASN A 1 84 ? -10.576 -14.518 -11.451 1.00 41.72 84 ASN A N 1
ATOM 621 C CA . ASN A 1 84 ? -12.018 -14.768 -11.286 1.00 41.72 84 ASN A CA 1
ATOM 622 C C . ASN A 1 84 ? -12.533 -14.886 -9.837 1.00 41.72 84 ASN A C 1
ATOM 624 O O . ASN A 1 84 ? -12.089 -15.773 -9.113 1.00 41.72 84 ASN A O 1
ATOM 628 N N . PRO A 1 85 ? -13.547 -14.088 -9.447 1.00 47.41 85 PRO A N 1
ATOM 629 C CA . PRO A 1 85 ? -14.360 -14.369 -8.273 1.00 47.41 85 PRO A CA 1
ATOM 630 C C . PRO A 1 85 ? -15.597 -15.207 -8.637 1.00 47.41 85 PRO A C 1
ATOM 632 O O . PRO A 1 85 ? -16.326 -14.881 -9.575 1.00 47.41 85 PRO A O 1
ATOM 635 N N . ILE A 1 86 ? -15.830 -16.284 -7.883 1.00 41.94 86 ILE A N 1
ATOM 636 C CA . ILE A 1 86 ? -17.086 -17.052 -7.876 1.00 41.94 86 ILE A CA 1
ATOM 637 C C . ILE A 1 86 ? -18.078 -16.371 -6.915 1.00 41.94 86 ILE A C 1
ATOM 639 O O . ILE A 1 86 ? -17.686 -15.724 -5.947 1.00 41.94 86 ILE A O 1
ATOM 643 N N . GLU A 1 87 ? -19.362 -16.489 -7.252 1.00 36.56 87 GLU A N 1
ATOM 644 C CA . GLU A 1 87 ? -20.541 -15.849 -6.658 1.00 36.56 87 GLU A CA 1
ATOM 645 C C . GLU A 1 87 ? -20.626 -15.907 -5.120 1.00 36.56 87 GLU A C 1
ATOM 647 O O . GLU A 1 87 ? -20.368 -16.928 -4.485 1.00 36.56 87 GLU A O 1
ATOM 652 N N . ALA A 1 88 ? -21.063 -14.791 -4.527 1.00 29.72 88 ALA A N 1
ATOM 653 C CA . ALA A 1 88 ? -21.290 -14.633 -3.093 1.00 29.72 88 ALA A CA 1
ATOM 654 C C . ALA A 1 88 ? -22.706 -15.086 -2.669 1.00 29.72 88 ALA A C 1
ATOM 656 O O . ALA A 1 88 ? -23.677 -14.738 -3.346 1.00 29.72 88 ALA A O 1
ATOM 657 N N . PRO A 1 89 ? -22.876 -15.734 -1.500 1.00 29.25 89 PRO A N 1
ATOM 658 C CA . PRO A 1 89 ? -24.159 -15.804 -0.809 1.00 29.25 89 PRO A CA 1
ATOM 659 C C . PRO A 1 89 ? -24.356 -14.601 0.132 1.00 29.25 89 PRO A C 1
ATOM 661 O O . PRO A 1 89 ? -23.443 -14.189 0.847 1.00 29.25 89 PRO A O 1
ATOM 664 N N . ARG A 1 90 ? -25.581 -14.056 0.146 1.00 31.45 90 ARG A N 1
ATOM 665 C CA . ARG A 1 90 ? -26.052 -13.020 1.084 1.00 31.45 90 ARG A CA 1
ATOM 666 C C . ARG A 1 90 ? -26.346 -13.614 2.465 1.00 31.45 90 ARG A C 1
ATOM 668 O O . ARG A 1 90 ? -27.044 -14.621 2.539 1.00 31.45 90 ARG A O 1
ATOM 675 N N . CYS A 1 91 ? -25.953 -12.904 3.524 1.00 22.08 91 CYS A N 1
ATOM 676 C CA . CYS A 1 91 ? -26.496 -13.054 4.877 1.00 22.08 91 CYS A CA 1
ATOM 677 C C . CYS A 1 91 ? -26.670 -11.663 5.512 1.00 22.08 91 CYS A C 1
ATOM 679 O O . CYS A 1 91 ? -25.691 -10.939 5.671 1.00 22.08 91 CYS A O 1
ATOM 681 N N . ASP A 1 92 ? -27.908 -11.311 5.868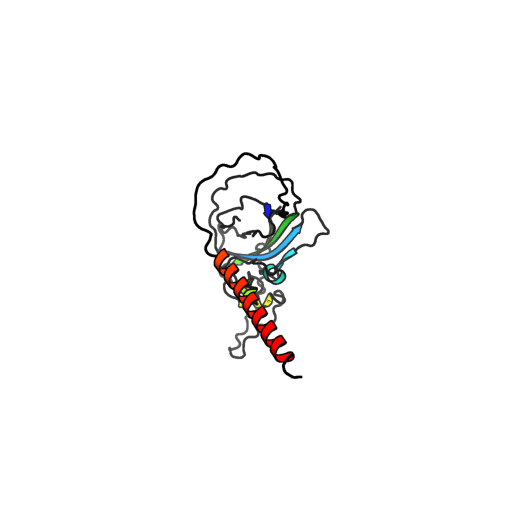 1.00 20.92 92 ASP A N 1
ATOM 682 C CA . ASP A 1 92 ? -28.244 -10.135 6.679 1.00 20.92 92 ASP A CA 1
ATOM 683 C C . ASP A 1 92 ? -28.253 -10.512 8.164 1.00 20.92 92 ASP A C 1
ATOM 685 O O . ASP A 1 92 ? -28.897 -11.488 8.547 1.00 20.92 92 ASP A O 1
ATOM 689 N N . CYS A 1 93 ? -27.624 -9.684 9.000 1.00 23.33 93 CYS A N 1
ATOM 690 C CA . CYS A 1 93 ? -27.895 -9.595 10.434 1.00 23.33 93 CYS A CA 1
ATOM 691 C C . CYS A 1 93 ? -27.765 -8.129 10.864 1.00 23.33 93 CYS A C 1
ATOM 693 O O . CYS A 1 93 ? -26.700 -7.529 10.743 1.00 23.33 93 CYS A O 1
ATOM 695 N N . SER A 1 94 ? -28.851 -7.551 11.373 1.00 25.03 94 SER A N 1
ATOM 696 C CA . SER A 1 94 ? -28.887 -6.204 11.944 1.00 25.03 94 SER A CA 1
ATOM 697 C C . SER A 1 94 ? -28.659 -6.245 13.456 1.00 25.03 94 SER A C 1
ATOM 699 O O . SER A 1 94 ? -29.415 -6.915 14.161 1.00 25.03 94 SER A O 1
ATOM 701 N N . LEU A 1 95 ? -27.715 -5.456 13.968 1.00 28.66 95 LEU A N 1
ATOM 702 C CA . LEU A 1 95 ? -27.665 -5.034 15.372 1.00 28.66 95 LEU A CA 1
ATOM 703 C C . LEU A 1 95 ? -27.284 -3.555 15.427 1.00 28.66 95 LEU A C 1
ATOM 705 O O . LEU A 1 95 ? -26.468 -3.108 14.640 1.00 28.66 95 LEU A O 1
ATOM 709 N N . LEU A 1 96 ? -27.896 -2.785 16.326 1.00 32.16 96 LEU A N 1
ATOM 710 C CA . LEU A 1 96 ? -27.656 -1.349 16.487 1.00 32.16 96 LEU A CA 1
ATOM 711 C C . LEU A 1 96 ? -26.348 -1.135 17.273 1.00 32.16 96 LEU A C 1
ATOM 713 O O . LEU A 1 96 ? -26.308 -1.432 18.465 1.00 32.16 96 LEU A O 1
ATOM 717 N N . HIS A 1 97 ? -25.291 -0.618 16.640 1.00 39.97 97 HIS A N 1
ATOM 718 C CA . HIS A 1 97 ? -23.990 -0.407 17.290 1.00 39.97 97 HIS A CA 1
ATOM 719 C C . HIS A 1 97 ? -23.352 0.938 16.920 1.00 39.97 97 HIS A C 1
ATOM 721 O O . HIS A 1 97 ? -23.713 1.574 15.936 1.00 39.97 97 HIS A O 1
ATOM 727 N N . VAL A 1 98 ? -22.423 1.423 17.749 1.00 43.28 98 VAL A N 1
ATOM 728 C CA . VAL A 1 98 ? -21.662 2.651 17.472 1.00 43.28 98 VAL A CA 1
ATOM 729 C C . VAL A 1 98 ? -20.664 2.346 16.357 1.00 43.28 98 VAL A C 1
ATOM 731 O O . VAL A 1 98 ? -19.637 1.717 16.601 1.00 43.28 98 VAL A O 1
ATOM 734 N N . TYR A 1 99 ? -20.982 2.764 15.135 1.00 57.38 99 TYR A N 1
ATOM 735 C CA . TYR A 1 99 ? -20.144 2.516 13.967 1.00 57.38 99 TYR A CA 1
ATOM 736 C C . TYR A 1 99 ? -19.094 3.611 13.794 1.00 57.38 99 TYR A C 1
ATOM 738 O O . TYR A 1 99 ? -19.430 4.798 13.750 1.00 57.38 99 TYR A O 1
ATOM 746 N N . PHE A 1 100 ? -17.836 3.221 13.597 1.00 73.25 100 PHE A N 1
ATOM 747 C CA . PHE A 1 100 ? -16.867 4.103 12.950 1.00 73.25 100 PHE A CA 1
ATOM 748 C C . PHE A 1 100 ? -16.856 3.780 11.459 1.00 73.25 100 PHE A C 1
ATOM 750 O O . PHE A 1 100 ? -16.392 2.721 11.046 1.00 73.25 100 PHE A O 1
ATOM 757 N N . GLN A 1 101 ? -17.403 4.688 10.656 1.00 85.94 101 GLN A N 1
ATOM 758 C CA . GLN A 1 101 ? -17.391 4.575 9.204 1.00 85.94 101 GLN A CA 1
ATOM 759 C C . GLN A 1 101 ? -16.084 5.154 8.661 1.00 85.94 101 GLN A C 1
ATOM 761 O O . GLN A 1 101 ? -15.794 6.332 8.897 1.00 85.94 101 GLN A O 1
ATOM 766 N N . ILE A 1 102 ? -15.326 4.352 7.913 1.00 87.62 102 ILE A N 1
ATOM 767 C CA . ILE A 1 102 ? -14.087 4.787 7.263 1.00 87.62 102 ILE A CA 1
ATOM 768 C C . ILE A 1 102 ? -14.148 4.622 5.744 1.00 87.62 102 ILE A C 1
ATOM 770 O O . ILE A 1 102 ? -14.822 3.737 5.214 1.00 87.62 102 ILE A O 1
ATOM 774 N N . PHE A 1 103 ? -13.401 5.471 5.053 1.00 90.69 103 PHE A N 1
ATOM 775 C CA . PHE A 1 103 ? -13.028 5.329 3.655 1.00 90.69 103 PHE A CA 1
ATOM 776 C C . PHE A 1 103 ? -11.524 5.118 3.575 1.00 90.69 103 PHE A C 1
ATOM 778 O O . PHE A 1 103 ? -10.764 5.725 4.325 1.00 90.69 103 PHE A O 1
ATOM 785 N N . ILE A 1 104 ? -11.091 4.264 2.659 1.00 90.56 104 ILE A N 1
ATOM 786 C CA . ILE A 1 104 ? -9.681 4.052 2.355 1.00 90.56 104 ILE A CA 1
ATOM 787 C C . ILE A 1 104 ? -9.439 4.588 0.957 1.00 90.56 104 ILE A C 1
ATOM 789 O O . ILE A 1 104 ? -9.993 4.061 -0.001 1.00 90.56 104 ILE A O 1
ATOM 793 N N . THR A 1 105 ? -8.607 5.612 0.836 1.00 92.38 105 THR A N 1
ATOM 794 C CA . THR A 1 105 ? -8.224 6.186 -0.454 1.00 92.38 105 THR A CA 1
ATOM 795 C C . THR A 1 105 ? -6.778 5.841 -0.745 1.00 92.38 105 THR A C 1
ATOM 797 O O . THR A 1 105 ? -5.898 6.167 0.051 1.00 92.38 105 THR A O 1
ATOM 800 N N . CYS A 1 106 ? -6.539 5.197 -1.880 1.00 92.88 106 CYS A N 1
ATOM 801 C CA . CYS A 1 106 ? -5.223 4.779 -2.326 1.00 92.88 106 CYS A CA 1
ATOM 802 C C . CYS A 1 106 ? -4.853 5.456 -3.640 1.00 92.88 106 CYS A C 1
ATOM 804 O O . CYS A 1 106 ? -5.665 5.537 -4.559 1.00 92.88 106 CYS A O 1
ATOM 806 N N . HIS A 1 107 ? -3.605 5.894 -3.734 1.00 94.69 107 HIS A N 1
ATOM 807 C CA . HIS A 1 107 ? -2.992 6.339 -4.972 1.00 94.69 107 HIS A CA 1
ATOM 808 C C . HIS A 1 107 ? -2.208 5.172 -5.573 1.00 94.69 107 HIS A C 1
ATOM 810 O O . HIS A 1 107 ? -1.246 4.682 -4.979 1.00 94.69 107 HIS A O 1
ATOM 816 N N . LEU A 1 108 ? -2.619 4.723 -6.749 1.00 92.31 108 LEU A N 1
ATOM 817 C CA . LEU A 1 108 ? -2.031 3.609 -7.476 1.00 92.31 108 LEU A CA 1
ATOM 818 C C . LEU A 1 108 ? -1.149 4.126 -8.610 1.00 92.31 108 LEU A C 1
ATOM 820 O O . LEU A 1 108 ? -1.400 5.185 -9.189 1.00 92.31 108 LEU A O 1
ATOM 824 N N . LYS A 1 109 ? -0.110 3.359 -8.929 1.00 89.44 109 LYS A N 1
ATOM 825 C CA . LYS A 1 109 ? 0.774 3.592 -10.071 1.00 89.44 109 LYS A CA 1
ATOM 826 C C . LYS A 1 109 ? 0.912 2.317 -10.871 1.00 89.44 109 LYS A C 1
ATOM 828 O O . LYS A 1 109 ? 0.899 1.222 -10.311 1.00 89.44 109 LYS A O 1
ATOM 833 N N . VAL A 1 110 ? 1.114 2.469 -12.167 1.00 87.12 110 VAL A N 1
ATOM 834 C CA . VAL A 1 110 ? 1.331 1.352 -13.072 1.00 87.12 110 VAL A CA 1
ATOM 835 C C . VAL A 1 110 ? 2.652 1.541 -13.803 1.00 87.12 110 VAL A C 1
ATOM 837 O O . VAL A 1 110 ? 3.003 2.647 -14.217 1.00 87.12 110 VAL A O 1
ATOM 840 N N . THR A 1 111 ? 3.394 0.452 -13.978 1.00 84.44 111 THR A N 1
ATOM 841 C CA . THR A 1 111 ? 4.562 0.402 -14.863 1.00 84.44 111 THR A CA 1
ATOM 842 C C . THR A 1 111 ? 4.480 -0.819 -15.774 1.00 84.44 111 THR A C 1
ATOM 844 O O . THR A 1 111 ? 3.616 -1.683 -15.622 1.00 84.44 111 THR A O 1
ATOM 847 N N . LEU A 1 112 ? 5.391 -0.906 -16.743 1.00 83.31 112 LEU A N 1
ATOM 848 C CA . LEU A 1 112 ? 5.592 -2.142 -17.493 1.00 83.31 112 LEU A CA 1
ATOM 849 C C . LEU A 1 112 ? 6.096 -3.233 -16.547 1.00 83.31 112 LEU A C 1
ATOM 851 O O . LEU A 1 112 ? 7.046 -3.005 -15.803 1.00 83.31 112 LEU A O 1
ATOM 855 N N . ALA A 1 113 ? 5.553 -4.445 -16.640 1.00 82.81 113 ALA A N 1
ATOM 856 C CA . ALA A 1 113 ? 6.022 -5.575 -15.834 1.00 82.81 113 ALA A CA 1
ATOM 857 C C . ALA A 1 113 ? 7.497 -5.938 -16.104 1.00 82.81 113 ALA A C 1
ATOM 859 O O . ALA A 1 113 ? 8.142 -6.569 -15.275 1.00 82.81 113 ALA A O 1
ATOM 860 N N . SER A 1 114 ? 8.046 -5.532 -17.255 1.00 78.25 114 SER A N 1
ATOM 861 C CA . SER A 1 114 ? 9.468 -5.679 -17.587 1.00 78.25 114 SER A CA 1
ATOM 862 C C . SER A 1 114 ? 10.366 -4.597 -16.975 1.00 78.25 114 SER A C 1
ATOM 864 O O . SER A 1 114 ? 11.587 -4.672 -17.117 1.00 78.25 114 SER A O 1
ATOM 866 N N . ALA A 1 115 ? 9.795 -3.546 -16.383 1.00 83.06 115 ALA A N 1
ATOM 867 C CA . ALA A 1 115 ? 10.562 -2.503 -15.719 1.00 83.06 115 ALA A CA 1
ATOM 868 C C . ALA A 1 115 ? 11.100 -3.020 -14.379 1.00 83.06 115 ALA A C 1
ATOM 870 O O . ALA A 1 115 ? 10.431 -3.757 -13.660 1.00 83.06 115 ALA A O 1
ATOM 871 N N . ASN A 1 116 ? 12.319 -2.610 -14.032 1.00 84.50 116 ASN A N 1
ATOM 872 C CA . ASN A 1 116 ? 12.877 -2.922 -12.722 1.00 84.50 116 ASN A CA 1
ATOM 873 C C . ASN A 1 116 ? 12.143 -2.130 -11.639 1.00 84.50 116 ASN A C 1
ATOM 875 O O . ASN A 1 116 ? 11.863 -0.947 -11.829 1.00 84.50 116 ASN A O 1
ATOM 879 N N . VAL A 1 117 ? 11.927 -2.757 -10.483 1.00 87.69 117 VAL A N 1
ATOM 880 C CA . VAL A 1 117 ? 11.507 -2.038 -9.277 1.00 87.69 117 VAL A CA 1
ATOM 881 C C . VAL A 1 117 ? 12.579 -1.053 -8.833 1.00 87.69 117 VAL A C 1
ATOM 883 O O . VAL A 1 117 ? 13.785 -1.309 -8.951 1.00 87.69 117 VAL A O 1
ATOM 886 N N . ASP A 1 118 ? 12.137 0.077 -8.300 1.00 89.56 118 ASP A N 1
ATOM 887 C CA . ASP A 1 118 ? 13.000 1.177 -7.890 1.00 89.56 118 ASP A CA 1
ATOM 888 C C . ASP A 1 118 ? 12.448 1.858 -6.619 1.00 89.56 118 ASP A C 1
ATOM 890 O O . ASP A 1 118 ? 11.366 1.512 -6.147 1.00 89.56 118 ASP A O 1
ATOM 894 N N . PRO A 1 119 ? 13.177 2.810 -6.006 1.00 92.56 119 PRO A N 1
ATOM 895 C CA . PRO A 1 119 ? 12.703 3.512 -4.814 1.00 92.56 119 PRO A CA 1
ATOM 896 C C . PRO A 1 119 ? 11.357 4.248 -4.958 1.00 92.56 119 PRO A C 1
ATOM 898 O O . PRO A 1 119 ? 10.757 4.576 -3.939 1.00 92.56 119 PRO A O 1
ATOM 901 N N . LEU A 1 120 ? 10.874 4.522 -6.170 1.00 92.31 120 LEU A N 1
ATOM 902 C CA . LEU A 1 120 ? 9.608 5.209 -6.457 1.00 92.31 120 LEU A CA 1
ATOM 903 C C . LEU A 1 120 ? 8.490 4.256 -6.921 1.00 92.31 120 LEU A C 1
ATOM 905 O O . LEU A 1 120 ? 7.320 4.634 -6.852 1.00 92.31 120 LEU A O 1
ATOM 909 N N . ASN A 1 121 ? 8.844 3.051 -7.372 1.00 91.19 121 ASN A N 1
ATOM 910 C CA . ASN A 1 121 ? 7.955 1.997 -7.862 1.00 91.19 121 ASN A CA 1
ATOM 911 C C . ASN A 1 121 ? 8.303 0.680 -7.145 1.00 91.19 121 ASN A C 1
ATOM 913 O O . ASN A 1 121 ? 9.106 -0.126 -7.630 1.00 91.19 121 ASN A O 1
ATOM 917 N N . LYS A 1 122 ? 7.745 0.509 -5.944 1.00 93.94 122 LYS A N 1
ATOM 918 C CA . LYS A 1 122 ? 7.977 -0.628 -5.045 1.00 93.94 122 LYS A CA 1
ATOM 919 C C . LYS A 1 122 ? 6.764 -0.836 -4.147 1.00 93.94 122 LYS A C 1
ATOM 921 O O . LYS A 1 122 ? 6.053 0.119 -3.872 1.00 93.94 122 LYS A O 1
ATOM 926 N N . ASP A 1 123 ? 6.610 -2.047 -3.627 1.00 94.31 123 ASP A N 1
ATOM 927 C CA . ASP A 1 123 ? 5.740 -2.342 -2.489 1.00 94.31 123 ASP A CA 1
ATOM 928 C C . ASP A 1 123 ? 6.587 -3.048 -1.421 1.00 94.31 123 ASP A C 1
ATOM 930 O O . ASP A 1 123 ? 7.227 -4.072 -1.688 1.00 94.31 123 ASP A O 1
ATOM 934 N N . CYS A 1 124 ? 6.662 -2.454 -0.232 1.00 95.94 124 CYS A N 1
ATOM 935 C CA . CYS A 1 124 ? 7.567 -2.845 0.841 1.00 95.94 124 CYS A CA 1
ATOM 936 C C . CYS A 1 124 ? 6.802 -3.088 2.141 1.00 95.94 124 CYS A C 1
ATOM 938 O O . CYS A 1 124 ? 6.104 -2.197 2.625 1.00 95.94 124 CYS A O 1
ATOM 940 N N . SER A 1 125 ? 7.006 -4.254 2.749 1.00 94.88 125 SER A N 1
ATOM 941 C CA . SER A 1 125 ? 6.446 -4.620 4.054 1.00 94.88 125 SER A CA 1
ATOM 942 C C . SER A 1 125 ? 7.537 -4.605 5.119 1.00 94.88 125 SER A C 1
ATOM 944 O O . SER A 1 125 ? 8.638 -5.122 4.889 1.00 94.88 125 SER A O 1
ATOM 946 N N . TYR A 1 126 ? 7.234 -4.041 6.288 1.00 94.00 126 TYR A N 1
ATOM 947 C CA . TYR A 1 126 ? 8.121 -4.106 7.445 1.00 94.00 126 TYR A CA 1
ATOM 948 C C . TYR A 1 126 ? 7.799 -5.329 8.299 1.00 94.00 126 TYR A C 1
ATOM 950 O O . TYR A 1 126 ? 6.660 -5.518 8.726 1.00 94.00 126 TYR A O 1
ATOM 958 N N . ASN A 1 127 ? 8.818 -6.140 8.568 1.00 90.75 127 ASN A N 1
ATOM 959 C CA . ASN A 1 127 ? 8.748 -7.240 9.515 1.00 90.75 127 ASN A CA 1
ATOM 960 C C . ASN A 1 127 ? 9.318 -6.767 10.856 1.00 90.75 127 ASN A C 1
ATOM 962 O O . ASN A 1 127 ? 10.530 -6.570 10.987 1.00 90.75 127 ASN A O 1
ATOM 966 N N . SER A 1 128 ? 8.447 -6.603 11.851 1.00 88.62 128 SER A N 1
ATOM 967 C CA . SER A 1 128 ? 8.819 -6.146 13.194 1.00 88.62 128 SER A CA 1
ATOM 968 C C . SER A 1 128 ? 9.727 -7.138 13.930 1.00 88.62 128 SER A C 1
ATOM 970 O O . SER A 1 128 ? 10.664 -6.712 14.603 1.00 88.62 128 SER A O 1
ATOM 972 N N . ALA A 1 129 ? 9.535 -8.447 13.737 1.00 90.00 129 ALA A N 1
ATOM 973 C CA . ALA A 1 129 ? 10.355 -9.486 14.365 1.00 90.00 129 ALA A CA 1
ATOM 974 C C . ALA A 1 129 ? 11.810 -9.481 13.866 1.00 90.00 129 ALA A C 1
ATOM 976 O O . ALA A 1 129 ? 12.729 -9.750 14.636 1.00 90.00 129 ALA A O 1
ATOM 977 N N . LEU A 1 130 ? 12.027 -9.152 12.588 1.00 92.38 130 LEU A N 1
ATOM 978 C CA . LEU A 1 130 ? 13.365 -9.053 11.988 1.00 92.38 130 LEU A CA 1
ATOM 979 C C . LEU A 1 130 ? 13.913 -7.623 11.961 1.00 92.38 130 LEU A C 1
ATOM 981 O O . LEU A 1 130 ? 15.076 -7.424 11.619 1.00 92.38 130 LEU A O 1
ATOM 985 N N . SER A 1 131 ? 13.084 -6.632 12.296 1.00 92.44 131 SER A N 1
ATOM 986 C CA . SER A 1 131 ? 13.382 -5.207 12.132 1.00 92.44 131 SER A CA 1
ATOM 987 C C . SER A 1 131 ? 13.852 -4.849 10.715 1.00 92.44 131 SER A C 1
ATOM 989 O O . SER A 1 131 ? 14.774 -4.053 10.533 1.00 92.44 131 SER A O 1
ATOM 991 N N . GLN A 1 132 ? 13.238 -5.459 9.699 1.00 94.38 132 GLN A N 1
ATOM 992 C CA . GLN A 1 132 ? 13.688 -5.379 8.307 1.00 94.38 132 GLN A CA 1
ATOM 993 C C . GLN A 1 132 ? 12.546 -5.073 7.344 1.00 94.38 132 GLN A C 1
ATOM 995 O O . GLN A 1 132 ? 11.428 -5.564 7.495 1.00 94.38 132 GLN A O 1
ATOM 1000 N N . TRP A 1 133 ? 12.869 -4.301 6.306 1.00 95.94 133 TRP A N 1
ATOM 1001 C CA . TRP A 1 133 ? 12.003 -4.099 5.152 1.00 95.94 133 TRP A CA 1
ATOM 1002 C C . TRP A 1 133 ? 12.228 -5.185 4.104 1.00 95.94 133 TRP A C 1
ATOM 1004 O O . TRP A 1 133 ? 13.367 -5.544 3.795 1.00 95.94 133 TRP A O 1
ATOM 1014 N N . SER A 1 134 ? 11.136 -5.654 3.515 1.00 94.88 134 SER A N 1
ATOM 1015 C CA . SER A 1 134 ? 11.146 -6.633 2.431 1.00 94.88 134 SER A CA 1
ATOM 1016 C C . SER A 1 134 ? 10.311 -6.137 1.259 1.00 94.88 134 SER A C 1
ATOM 1018 O O . SER A 1 134 ? 9.254 -5.543 1.464 1.00 94.88 134 SER A O 1
ATOM 1020 N N . SER A 1 135 ? 10.803 -6.348 0.040 1.00 94.50 135 SER A N 1
ATOM 1021 C CA . SER A 1 135 ? 10.078 -6.014 -1.186 1.00 94.50 135 SER A CA 1
ATOM 1022 C C . SER A 1 135 ? 9.205 -7.190 -1.604 1.00 94.50 135 SER A C 1
ATOM 1024 O O . SER A 1 135 ? 9.664 -8.335 -1.596 1.00 94.50 135 SER A O 1
ATOM 1026 N N . VAL A 1 136 ? 7.979 -6.906 -2.042 1.00 90.12 136 VAL A N 1
ATOM 1027 C CA . VAL A 1 136 ? 7.098 -7.911 -2.661 1.00 90.12 136 VAL A CA 1
ATOM 1028 C C . VAL A 1 136 ? 7.758 -8.547 -3.892 1.00 90.12 136 VAL A C 1
ATOM 1030 O O . VAL A 1 136 ? 7.594 -9.739 -4.136 1.00 90.12 136 VAL A O 1
ATOM 1033 N N . ASP A 1 137 ? 8.562 -7.777 -4.625 1.00 86.56 137 ASP A N 1
ATOM 1034 C CA . ASP A 1 137 ? 9.243 -8.191 -5.857 1.00 86.56 137 ASP A CA 1
ATOM 1035 C C . ASP A 1 137 ? 10.642 -8.796 -5.605 1.00 86.56 137 ASP A C 1
ATOM 1037 O O . ASP A 1 137 ? 11.410 -9.037 -6.536 1.00 86.56 137 ASP A O 1
ATOM 1041 N N . GLY A 1 138 ? 11.010 -9.022 -4.338 1.00 86.19 138 GLY A N 1
ATOM 1042 C CA . GLY A 1 138 ? 12.234 -9.723 -3.928 1.00 86.19 138 GLY A CA 1
ATOM 1043 C C . GLY A 1 138 ? 13.508 -8.870 -3.852 1.00 86.19 138 GLY A C 1
ATOM 1044 O O . GLY A 1 138 ? 14.473 -9.271 -3.199 1.00 86.19 138 GLY A O 1
ATOM 1045 N N . ASN A 1 139 ? 13.541 -7.671 -4.443 1.00 90.62 139 ASN A N 1
ATOM 1046 C CA . ASN A 1 139 ? 14.694 -6.770 -4.331 1.00 90.62 139 ASN A CA 1
ATOM 1047 C C . ASN A 1 139 ? 14.608 -5.876 -3.082 1.00 90.62 139 ASN A C 1
ATOM 1049 O O . ASN A 1 139 ? 14.280 -4.696 -3.167 1.00 90.62 139 ASN A O 1
ATOM 1053 N N . ASN A 1 140 ? 14.957 -6.403 -1.907 1.00 94.56 140 ASN A N 1
ATOM 1054 C CA . ASN A 1 140 ? 14.844 -5.665 -0.636 1.00 94.56 140 ASN A CA 1
ATOM 1055 C C . ASN A 1 140 ? 15.643 -4.345 -0.592 1.00 94.56 140 ASN A C 1
ATOM 1057 O O . ASN A 1 140 ? 15.316 -3.452 0.190 1.00 94.56 140 ASN A O 1
ATOM 1061 N N . ALA A 1 141 ? 16.666 -4.180 -1.441 1.00 93.44 141 ALA A N 1
ATOM 1062 C CA . ALA A 1 141 ? 17.494 -2.976 -1.466 1.00 93.44 141 ALA A CA 1
ATOM 1063 C C . ALA A 1 141 ? 16.693 -1.706 -1.812 1.00 93.44 141 ALA A C 1
ATOM 1065 O O . ALA A 1 141 ? 17.028 -0.627 -1.312 1.00 93.44 141 ALA A O 1
ATOM 1066 N N . VAL A 1 142 ? 15.618 -1.817 -2.608 1.00 94.00 142 VAL A N 1
ATOM 1067 C CA . VAL A 1 142 ? 14.772 -0.656 -2.955 1.00 94.00 142 VAL A CA 1
ATOM 1068 C C . VAL A 1 142 ? 13.983 -0.125 -1.758 1.00 94.00 142 VAL A C 1
ATOM 1070 O O . VAL A 1 142 ? 13.631 1.051 -1.731 1.00 94.00 142 VAL A O 1
ATOM 1073 N N . CYS A 1 143 ? 13.767 -0.954 -0.733 1.00 95.69 143 CYS A N 1
ATOM 1074 C CA . CYS A 1 143 ? 13.054 -0.573 0.484 1.00 95.69 143 CYS A CA 1
ATOM 1075 C C . CYS A 1 143 ? 13.942 0.140 1.518 1.00 95.69 143 CYS A C 1
ATOM 1077 O O . CYS A 1 143 ? 13.442 0.605 2.537 1.00 95.69 143 CYS A O 1
ATOM 1079 N N . SER A 1 144 ? 15.250 0.278 1.268 1.00 94.44 144 SER A N 1
ATOM 1080 C CA . SER A 1 144 ? 16.182 0.950 2.194 1.00 94.44 144 SER A CA 1
ATOM 1081 C C . SER A 1 144 ? 15.837 2.421 2.471 1.00 94.44 144 SER A C 1
ATOM 1083 O O . SER A 1 144 ? 16.216 2.962 3.507 1.00 94.44 144 SER A O 1
ATOM 1085 N N . CYS A 1 145 ? 15.083 3.072 1.580 1.00 94.88 145 CYS A N 1
ATOM 1086 C CA . CYS A 1 145 ? 14.608 4.441 1.768 1.00 94.88 145 CYS A CA 1
ATOM 1087 C C . CYS A 1 145 ? 13.350 4.549 2.651 1.00 94.88 145 CYS A C 1
ATOM 1089 O O . CYS A 1 145 ? 12.981 5.666 3.016 1.00 94.88 145 CYS A O 1
ATOM 1091 N N . CYS A 1 146 ? 12.704 3.433 3.022 1.00 95.56 146 CYS A N 1
ATOM 1092 C CA . CYS A 1 146 ? 11.447 3.450 3.779 1.00 95.56 146 CYS A CA 1
ATOM 1093 C C . CYS A 1 146 ? 11.585 4.032 5.195 1.00 95.56 146 CYS A C 1
ATOM 1095 O O . CYS A 1 146 ? 10.618 4.572 5.722 1.00 95.56 146 CYS A O 1
ATOM 1097 N N . ASP A 1 147 ? 12.789 4.001 5.775 1.00 93.56 147 ASP A N 1
ATOM 1098 C CA . ASP A 1 147 ? 13.095 4.650 7.059 1.00 93.56 147 ASP A CA 1
ATOM 1099 C C . ASP A 1 147 ? 13.429 6.144 6.931 1.00 93.56 147 ASP A C 1
ATOM 1101 O O . ASP A 1 147 ? 13.598 6.832 7.936 1.00 93.56 147 ASP A O 1
ATOM 1105 N N . THR A 1 148 ? 13.567 6.641 5.702 1.00 91.56 148 THR A N 1
ATOM 1106 C CA . THR A 1 148 ? 13.949 8.023 5.399 1.00 91.56 148 THR A CA 1
ATOM 1107 C C . THR A 1 148 ? 12.969 8.621 4.387 1.00 91.56 148 THR A C 1
ATOM 1109 O O . THR A 1 148 ? 11.769 8.656 4.640 1.00 91.56 148 THR A O 1
ATOM 1112 N N . SER A 1 149 ? 13.450 9.099 3.239 1.00 90.69 149 SER A N 1
ATOM 1113 C CA . SER A 1 149 ? 12.622 9.612 2.152 1.00 90.69 149 SER A CA 1
ATOM 1114 C C . SER A 1 149 ? 13.003 8.918 0.852 1.00 90.69 149 SER A C 1
ATOM 1116 O O . SER A 1 149 ? 14.160 8.946 0.434 1.00 90.69 149 SER A O 1
ATOM 1118 N N . CYS A 1 150 ? 12.020 8.317 0.195 1.00 92.12 150 CYS A N 1
ATOM 1119 C CA . CYS A 1 150 ? 12.174 7.677 -1.104 1.00 92.12 150 CYS A CA 1
ATOM 1120 C C . CYS A 1 150 ? 12.083 8.667 -2.270 1.00 92.12 150 CYS A C 1
ATOM 1122 O O . CYS A 1 150 ? 12.530 8.340 -3.364 1.00 92.12 150 CYS A O 1
ATOM 1124 N N . ALA A 1 151 ? 11.593 9.891 -2.032 1.00 84.38 151 ALA 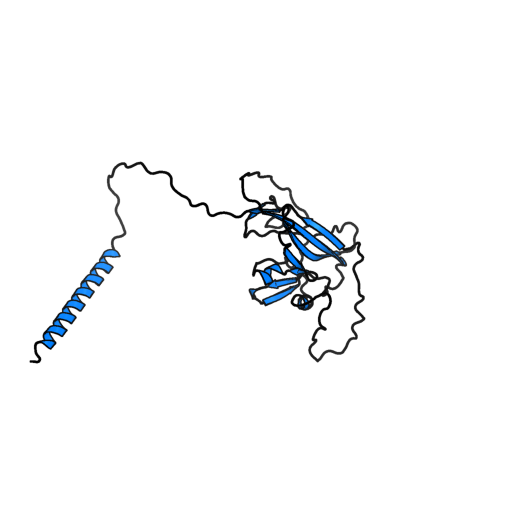A N 1
ATOM 1125 C CA . ALA A 1 151 ? 11.625 10.968 -3.021 1.00 84.38 151 ALA A CA 1
ATOM 1126 C C . ALA A 1 151 ? 13.059 11.462 -3.294 1.00 84.38 151 ALA A C 1
ATOM 1128 O O . ALA A 1 151 ? 13.368 11.872 -4.407 1.00 84.38 151 ALA A O 1
ATOM 1129 N N . ASN A 1 152 ? 13.939 11.390 -2.288 1.00 74.62 152 ASN A N 1
ATOM 1130 C CA . ASN A 1 152 ? 15.356 11.749 -2.377 1.00 74.62 152 ASN A CA 1
ATOM 1131 C C . ASN A 1 152 ? 16.200 10.698 -1.636 1.00 74.62 152 ASN A C 1
ATOM 1133 O O . ASN A 1 152 ? 16.708 10.978 -0.545 1.00 74.62 152 ASN A O 1
ATOM 1137 N N . PRO A 1 153 ? 16.329 9.473 -2.176 1.00 59.97 153 PRO A N 1
ATOM 1138 C CA . PRO A 1 153 ? 17.026 8.409 -1.476 1.00 59.97 153 PRO A CA 1
ATOM 1139 C C . PRO A 1 153 ? 18.505 8.794 -1.304 1.00 59.97 153 PRO A C 1
ATOM 1141 O O . PRO A 1 153 ? 19.129 9.271 -2.260 1.00 59.97 153 PRO A O 1
ATOM 1144 N N . PRO A 1 154 ? 19.102 8.599 -0.112 1.00 57.06 154 PRO A N 1
ATOM 1145 C CA . PRO A 1 154 ? 20.528 8.826 0.066 1.00 57.06 154 PRO A CA 1
ATOM 1146 C C . PRO A 1 154 ? 21.318 7.937 -0.909 1.00 57.06 154 PRO A C 1
ATOM 1148 O O . PRO A 1 154 ? 20.888 6.820 -1.216 1.00 57.06 154 PRO A O 1
ATOM 1151 N N . PRO A 1 155 ? 22.474 8.396 -1.422 1.00 56.94 155 PRO A N 1
ATOM 1152 C CA . PRO A 1 155 ? 23.264 7.606 -2.354 1.00 56.94 155 PRO A CA 1
ATOM 1153 C C . PRO A 1 155 ? 23.605 6.253 -1.719 1.00 56.94 155 PRO A C 1
ATOM 1155 O O . PRO A 1 155 ? 24.202 6.202 -0.643 1.00 56.94 155 PRO A O 1
ATOM 1158 N N . PHE A 1 156 ? 23.218 5.162 -2.392 1.00 55.72 156 PHE A N 1
ATOM 1159 C CA . PHE A 1 156 ? 23.536 3.792 -1.987 1.00 55.72 156 PHE A CA 1
ATOM 1160 C C . PHE A 1 156 ? 25.015 3.698 -1.584 1.00 55.72 156 PHE A C 1
ATOM 1162 O O . PHE A 1 156 ? 25.898 3.862 -2.434 1.00 55.72 156 PHE A O 1
ATOM 1169 N N . ARG A 1 157 ? 25.304 3.397 -0.308 1.00 50.34 157 ARG A N 1
ATOM 1170 C CA . ARG A 1 157 ? 26.661 3.028 0.123 1.00 50.34 157 ARG A CA 1
ATOM 1171 C C . ARG A 1 157 ? 26.985 1.642 -0.434 1.00 50.34 157 ARG A C 1
ATOM 1173 O O . ARG A 1 157 ? 26.871 0.636 0.256 1.00 50.34 157 ARG A O 1
ATOM 1180 N N . ARG A 1 158 ? 27.371 1.577 -1.710 1.00 52.81 158 ARG A N 1
ATOM 1181 C CA . ARG A 1 158 ? 28.038 0.398 -2.269 1.00 52.81 158 ARG A CA 1
ATOM 1182 C C . ARG A 1 158 ? 29.382 0.256 -1.559 1.00 52.81 158 ARG A C 1
ATOM 1184 O O . ARG A 1 158 ? 30.170 1.199 -1.570 1.00 52.81 158 ARG A O 1
ATOM 1191 N N . GLY A 1 159 ? 29.624 -0.898 -0.940 1.00 47.81 159 GLY A N 1
ATOM 1192 C CA . GLY A 1 159 ? 30.931 -1.245 -0.389 1.00 47.81 159 GLY A CA 1
ATOM 1193 C C . GLY A 1 159 ? 32.037 -1.011 -1.423 1.00 47.81 159 GLY A C 1
ATOM 1194 O O . GLY A 1 159 ? 31.868 -1.296 -2.612 1.00 47.81 159 GLY A O 1
ATOM 1195 N N . SER A 1 160 ? 33.141 -0.427 -0.966 1.00 50.25 160 SER A N 1
ATOM 1196 C CA . SER A 1 160 ? 34.306 -0.046 -1.763 1.00 50.25 160 SER A CA 1
ATOM 1197 C C . SER A 1 160 ? 34.957 -1.272 -2.413 1.00 50.25 160 SER A C 1
ATOM 1199 O O . SER A 1 160 ? 35.795 -1.919 -1.799 1.00 50.25 160 SER A O 1
ATOM 1201 N N . GLY A 1 161 ? 34.571 -1.620 -3.642 1.00 49.97 161 GLY A N 1
ATOM 1202 C CA . GLY A 1 161 ? 35.208 -2.740 -4.351 1.00 49.97 161 GLY A CA 1
ATOM 1203 C C . GLY A 1 161 ? 34.709 -3.068 -5.759 1.00 49.97 161 GLY A C 1
ATOM 1204 O O . GLY A 1 161 ? 35.315 -3.901 -6.420 1.00 49.97 161 GLY A O 1
ATOM 1205 N N . VAL A 1 162 ? 33.647 -2.428 -6.260 1.00 53.84 162 VAL A N 1
ATOM 1206 C CA . VAL A 1 162 ? 33.088 -2.733 -7.592 1.00 53.84 162 VAL A CA 1
ATOM 1207 C C . VAL A 1 162 ? 33.389 -1.584 -8.568 1.00 53.84 162 VAL A C 1
ATOM 1209 O O . VAL A 1 162 ? 33.208 -0.423 -8.183 1.00 53.84 162 VAL A O 1
ATOM 1212 N N . PRO A 1 163 ? 33.841 -1.851 -9.816 1.00 45.31 163 PRO A N 1
ATOM 1213 C CA . PRO A 1 163 ? 34.163 -0.809 -10.788 1.00 45.31 163 PRO A CA 1
ATOM 1214 C C . PRO A 1 163 ? 33.007 0.176 -10.979 1.00 45.31 163 PRO A C 1
ATOM 1216 O O . PRO A 1 163 ? 31.840 -0.212 -11.072 1.00 45.31 163 PRO A O 1
ATOM 1219 N N . LYS A 1 164 ? 33.339 1.471 -11.052 1.00 44.25 164 LYS A N 1
ATOM 1220 C CA . LYS A 1 164 ? 32.387 2.562 -11.298 1.00 44.25 164 LYS A CA 1
ATOM 1221 C C . LYS A 1 164 ? 31.785 2.436 -12.702 1.00 44.25 164 LYS A C 1
ATOM 1223 O O . LYS A 1 164 ? 32.222 3.112 -13.631 1.00 44.25 164 LYS A O 1
ATOM 1228 N N . HIS A 1 165 ? 30.728 1.646 -12.859 1.00 50.12 165 HIS A N 1
ATOM 1229 C CA . HIS A 1 165 ? 29.774 1.908 -13.928 1.00 50.12 165 HIS A CA 1
ATOM 1230 C C . HIS A 1 165 ? 29.110 3.250 -13.621 1.00 50.12 165 HIS A C 1
ATOM 1232 O O . HIS A 1 165 ? 28.429 3.395 -12.603 1.00 50.12 165 HIS A O 1
ATOM 1238 N N . ARG A 1 166 ? 29.343 4.248 -14.486 1.00 39.56 166 ARG A N 1
ATOM 1239 C CA . ARG A 1 166 ? 28.538 5.476 -14.531 1.00 39.56 166 ARG A CA 1
ATOM 1240 C C . ARG A 1 166 ? 27.072 5.036 -14.472 1.0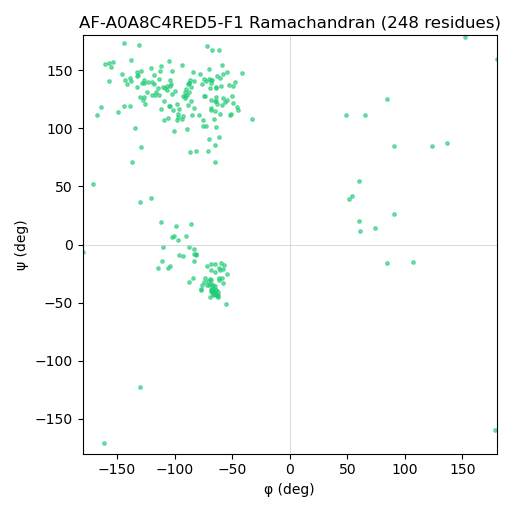0 39.56 166 ARG A C 1
ATOM 1242 O O . ARG A 1 166 ? 26.660 4.328 -15.393 1.00 39.56 166 ARG A O 1
ATOM 1249 N N . PRO A 1 167 ? 26.281 5.410 -13.450 1.00 49.16 167 PRO A N 1
ATOM 1250 C CA . PRO A 1 167 ? 24.849 5.257 -13.576 1.00 49.16 167 PRO A CA 1
ATOM 1251 C C . PRO A 1 167 ? 24.471 6.128 -14.768 1.00 49.16 167 PRO A C 1
ATOM 1253 O O . PRO A 1 167 ? 24.658 7.348 -14.754 1.00 49.16 167 PRO A O 1
ATOM 1256 N N . ARG A 1 168 ? 24.039 5.482 -15.854 1.00 43.78 168 ARG A N 1
ATOM 1257 C CA . ARG A 1 168 ? 23.290 6.146 -16.913 1.00 43.78 168 ARG A CA 1
ATOM 1258 C C . ARG A 1 168 ? 22.186 6.863 -16.153 1.00 43.78 168 ARG A C 1
ATOM 1260 O O . ARG A 1 168 ? 21.440 6.180 -15.459 1.00 43.78 168 ARG A O 1
ATOM 1267 N N . ARG A 1 169 ? 22.238 8.205 -16.152 1.00 42.81 169 ARG A N 1
ATOM 1268 C CA . ARG A 1 169 ? 21.301 9.111 -15.473 1.00 42.81 169 ARG A CA 1
ATOM 1269 C C . ARG A 1 169 ? 19.952 8.408 -15.515 1.00 42.81 169 ARG A C 1
ATOM 1271 O O . ARG A 1 169 ? 19.472 8.199 -16.628 1.00 42.81 169 ARG A O 1
ATOM 1278 N N . ALA A 1 170 ? 19.482 7.894 -14.368 1.00 45.97 170 ALA A N 1
ATOM 1279 C CA . ALA A 1 170 ? 18.208 7.196 -14.317 1.00 45.97 170 ALA A CA 1
ATOM 1280 C C . ALA A 1 170 ? 17.256 8.184 -14.961 1.00 45.97 170 ALA A C 1
ATOM 1282 O O . ALA A 1 170 ? 17.151 9.319 -14.490 1.00 45.97 170 ALA A O 1
ATOM 1283 N N . SER A 1 171 ? 16.757 7.835 -16.146 1.00 47.16 171 SER A N 1
ATOM 1284 C CA . SER A 1 171 ? 15.740 8.636 -16.792 1.00 47.16 171 SER A CA 1
ATOM 1285 C C . SER A 1 171 ? 14.714 8.839 -15.704 1.00 47.16 171 SER A C 1
ATOM 1287 O O . SER A 1 171 ? 14.277 7.855 -15.106 1.00 47.16 171 SER A O 1
ATOM 1289 N N . GLU A 1 172 ? 14.446 10.094 -15.380 1.00 47.16 172 GLU A N 1
ATOM 1290 C CA . GLU A 1 172 ? 13.379 10.502 -14.489 1.00 47.16 172 GLU A CA 1
ATOM 1291 C C . GLU A 1 172 ? 12.083 10.112 -15.208 1.00 47.16 172 GLU A C 1
ATOM 1293 O O . GLU A 1 172 ? 11.408 10.924 -15.832 1.00 47.16 172 GLU A O 1
ATOM 1298 N N . TRP A 1 173 ? 11.838 8.805 -15.280 1.00 44.38 173 TRP A N 1
ATOM 129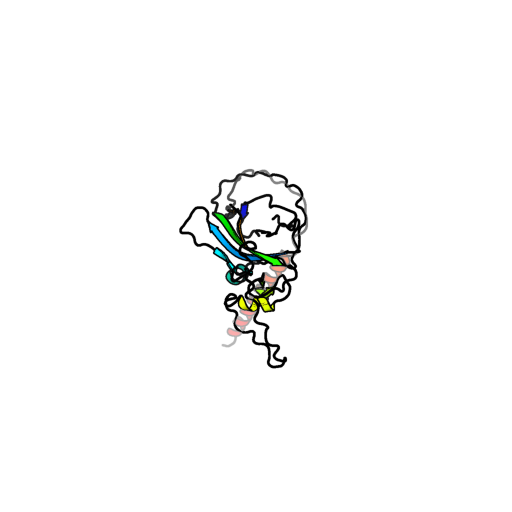9 C CA . TRP A 1 173 ? 10.750 8.192 -16.004 1.00 44.38 173 TRP A CA 1
ATOM 1300 C C . TRP A 1 173 ? 9.576 8.338 -15.059 1.00 44.38 173 TRP A C 1
ATOM 1302 O O . TRP A 1 173 ? 9.260 7.468 -14.254 1.00 44.38 173 TRP A O 1
ATOM 1312 N N . ARG A 1 174 ? 9.003 9.538 -15.073 1.00 51.50 174 ARG A N 1
ATOM 1313 C CA . ARG A 1 174 ? 7.708 9.770 -14.463 1.00 51.50 174 ARG A CA 1
ATOM 1314 C C . ARG A 1 174 ? 6.731 9.007 -15.337 1.00 51.50 174 ARG A C 1
ATOM 1316 O O . ARG A 1 174 ? 6.614 9.317 -16.522 1.00 51.50 174 ARG A O 1
ATOM 1323 N N . ALA A 1 175 ? 6.095 7.986 -14.769 1.00 55.03 175 ALA A N 1
ATOM 1324 C CA . ALA A 1 175 ? 4.976 7.338 -15.430 1.00 55.03 175 ALA A CA 1
ATOM 1325 C C . ALA A 1 175 ? 4.004 8.449 -15.871 1.00 55.03 175 ALA A C 1
ATOM 1327 O O . ALA A 1 175 ? 3.710 9.327 -15.043 1.00 55.03 175 ALA A O 1
ATOM 1328 N N . PRO A 1 176 ? 3.585 8.493 -17.150 1.00 63.31 176 PRO A N 1
ATOM 1329 C CA . PRO A 1 176 ? 2.673 9.527 -17.611 1.00 63.31 176 PRO A CA 1
ATOM 1330 C C . PRO A 1 176 ? 1.428 9.532 -16.720 1.00 63.31 176 PRO A C 1
ATOM 1332 O O . PRO A 1 176 ? 1.062 8.499 -16.166 1.00 63.31 176 PRO A O 1
ATOM 1335 N N . ALA A 1 177 ? 0.812 10.701 -16.524 1.00 60.88 177 ALA A N 1
ATOM 1336 C CA . ALA A 1 177 ? -0.280 10.869 -15.557 1.00 60.88 177 ALA A CA 1
ATOM 1337 C C . ALA A 1 177 ? -1.440 9.874 -15.775 1.00 60.88 177 ALA A C 1
ATOM 1339 O O . ALA A 1 177 ? -2.120 9.523 -14.824 1.00 60.88 177 ALA A O 1
ATOM 1340 N N . GLU A 1 178 ? -1.605 9.373 -17.003 1.00 63.62 178 GLU A N 1
ATOM 1341 C CA . GLU A 1 178 ? -2.560 8.323 -17.384 1.00 63.62 178 GLU A CA 1
ATOM 1342 C C . GLU A 1 178 ? -2.291 6.936 -16.736 1.00 63.62 178 GLU A C 1
ATOM 1344 O O . GLU A 1 178 ? -3.186 6.103 -16.716 1.00 63.62 178 GLU A O 1
ATOM 1349 N N . TRP A 1 179 ? -1.096 6.673 -16.182 1.00 78.75 179 TRP A N 1
ATOM 1350 C CA . TRP A 1 179 ? -0.717 5.411 -15.503 1.00 78.75 179 TRP A CA 1
ATOM 1351 C C . TRP A 1 179 ? -0.814 5.521 -13.976 1.00 78.75 179 TRP A C 1
ATOM 1353 O O . TRP A 1 179 ? -0.201 4.737 -13.244 1.00 78.75 179 TRP A O 1
ATOM 1363 N N . GLN A 1 180 ? -1.512 6.539 -13.479 1.00 88.44 180 GLN A N 1
ATOM 1364 C CA . GLN A 1 180 ? -1.695 6.788 -12.055 1.00 88.44 180 GLN A CA 1
ATOM 1365 C C . GLN A 1 180 ? -3.169 7.066 -11.786 1.00 88.44 180 GLN A C 1
ATOM 1367 O O . GLN A 1 180 ? -3.803 7.827 -12.513 1.00 88.44 180 GLN A O 1
ATOM 1372 N N . GLU A 1 181 ? -3.713 6.464 -10.736 1.00 86.88 181 GLU A N 1
ATOM 1373 C CA . GLU A 1 181 ? -5.130 6.605 -10.409 1.00 86.88 181 GLU A CA 1
ATOM 1374 C C . GLU A 1 181 ? -5.332 6.656 -8.899 1.00 86.88 181 GLU A C 1
ATOM 1376 O O . GLU A 1 181 ? -4.659 5.959 -8.142 1.00 86.88 181 GLU A O 1
ATOM 1381 N N . THR A 1 182 ? -6.264 7.495 -8.446 1.00 91.19 182 THR A N 1
ATOM 1382 C CA . THR A 1 182 ? -6.682 7.534 -7.042 1.00 91.19 182 THR A CA 1
ATOM 1383 C C . THR A 1 182 ? -8.030 6.848 -6.906 1.00 91.19 182 THR A C 1
ATOM 1385 O O . THR A 1 182 ? -9.011 7.298 -7.491 1.00 91.19 182 THR A O 1
ATOM 1388 N N . ILE A 1 183 ? -8.079 5.779 -6.114 1.00 87.75 183 ILE A N 1
ATOM 1389 C CA . ILE A 1 183 ? -9.277 4.964 -5.903 1.00 87.75 183 ILE A CA 1
ATOM 1390 C C . ILE A 1 183 ? -9.649 4.998 -4.423 1.00 87.75 183 ILE A C 1
ATOM 1392 O O . ILE A 1 183 ? -8.779 4.911 -3.556 1.00 87.75 183 ILE A O 1
ATOM 1396 N N . SER A 1 184 ? -10.945 5.084 -4.133 1.00 90.12 184 SER A N 1
ATOM 1397 C CA . SER A 1 184 ? -11.480 5.010 -2.773 1.00 90.12 184 SER A CA 1
ATOM 1398 C C . SER A 1 184 ? -12.333 3.759 -2.583 1.00 90.12 184 SER A C 1
ATOM 1400 O O . SER A 1 184 ? -13.185 3.444 -3.410 1.00 90.12 184 SER A O 1
ATOM 1402 N N . VAL A 1 185 ? -12.130 3.068 -1.464 1.00 89.19 185 VAL A N 1
ATOM 1403 C CA . VAL A 1 185 ? -12.914 1.915 -1.017 1.00 89.19 185 VAL A CA 1
ATOM 1404 C C . VAL A 1 185 ? -13.666 2.307 0.248 1.00 89.19 185 VAL A C 1
ATOM 1406 O O . VAL A 1 185 ? -13.075 2.811 1.204 1.00 89.19 185 VAL A O 1
ATOM 1409 N N . GLY A 1 186 ? -14.973 2.073 0.266 1.00 87.00 186 GLY A N 1
ATOM 1410 C CA . GLY A 1 186 ? -15.810 2.311 1.433 1.00 87.00 186 GLY A CA 1
ATOM 1411 C C . GLY A 1 186 ? -17.262 2.626 1.065 1.00 87.00 186 GLY A C 1
ATOM 1412 O O . GLY A 1 186 ? -17.600 2.701 -0.117 1.00 87.00 186 GLY A O 1
ATOM 1413 N N . PRO A 1 187 ? -18.121 2.828 2.071 1.00 89.50 187 PRO A N 1
ATOM 1414 C CA . PRO A 1 187 ? -17.769 2.821 3.488 1.00 89.50 187 PRO A CA 1
ATOM 1415 C C . PRO A 1 187 ? -17.466 1.436 4.062 1.00 89.50 187 PRO A C 1
ATOM 1417 O O . PRO A 1 187 ? -18.156 0.468 3.747 1.00 89.50 187 PRO A O 1
ATOM 1420 N N . LEU A 1 188 ? -16.455 1.367 4.933 1.00 88.00 188 LEU A N 1
ATOM 1421 C CA . LEU A 1 188 ? -16.214 0.224 5.815 1.00 88.00 188 LEU A CA 1
ATOM 1422 C C . LEU A 1 188 ? -16.675 0.585 7.229 1.00 88.00 188 LEU A C 1
ATOM 1424 O O . LEU A 1 188 ? -16.423 1.700 7.695 1.00 88.00 188 LEU A O 1
ATOM 1428 N N . TYR A 1 189 ? -17.334 -0.346 7.908 1.00 87.19 189 TYR A N 1
ATOM 1429 C CA . TYR A 1 189 ? -17.862 -0.152 9.256 1.00 87.19 189 TYR A CA 1
ATOM 1430 C C . TYR A 1 189 ? -16.980 -0.892 10.254 1.00 87.19 189 TYR A C 1
ATOM 1432 O O . TYR A 1 189 ? -16.841 -2.108 10.166 1.00 87.19 189 TYR A O 1
ATOM 1440 N N . LEU A 1 190 ? -16.374 -0.163 11.191 1.00 82.88 190 LEU A N 1
ATOM 1441 C CA . LEU A 1 190 ? -15.601 -0.753 12.278 1.00 82.88 190 LEU A CA 1
ATOM 1442 C C . LEU A 1 190 ? -16.456 -0.848 13.540 1.00 82.88 190 LEU A C 1
ATOM 1444 O O . LEU A 1 190 ? -16.914 0.172 14.067 1.00 82.88 190 LEU A O 1
ATOM 1448 N N . GLU A 1 191 ? -16.627 -2.069 14.035 1.00 82.62 191 GLU A N 1
ATOM 1449 C CA . GLU A 1 191 ? -17.342 -2.374 15.267 1.00 82.62 191 GLU A CA 1
ATOM 1450 C C . GLU A 1 191 ? -16.372 -2.712 16.404 1.00 82.62 191 GLU A C 1
ATOM 1452 O O . GLU A 1 191 ? -15.402 -3.462 16.261 1.00 82.62 191 GLU A O 1
ATOM 1457 N N . LYS A 1 192 ? -16.654 -2.168 17.588 1.00 69.25 192 LYS A N 1
ATOM 1458 C CA . LYS A 1 192 ? -15.984 -2.571 18.821 1.00 69.25 192 LYS A CA 1
ATOM 1459 C C . LYS A 1 192 ? -16.872 -3.580 19.531 1.00 69.25 192 LYS A C 1
ATOM 1461 O O . LYS A 1 192 ? -17.921 -3.207 20.054 1.00 69.25 192 LYS A O 1
ATOM 1466 N N . VAL A 1 193 ? -16.431 -4.835 19.611 1.00 61.00 193 VAL A N 1
ATOM 1467 C CA . VAL A 1 193 ? -17.085 -5.801 20.498 1.00 61.00 193 VAL A CA 1
ATOM 1468 C C . VAL A 1 193 ? -16.856 -5.326 21.930 1.00 61.00 193 VAL A C 1
ATOM 1470 O O . VAL A 1 193 ? -15.741 -5.342 22.452 1.00 61.00 193 VAL A O 1
ATOM 1473 N N . SER A 1 194 ? -17.918 -4.835 22.557 1.00 49.28 194 SER A N 1
ATOM 1474 C CA . SER A 1 194 ? -17.928 -4.597 23.996 1.00 49.28 194 SER A CA 1
ATOM 1475 C C . SER A 1 194 ? -18.044 -5.966 24.665 1.00 49.28 194 SER A C 1
ATOM 1477 O O . SER A 1 194 ? -18.964 -6.702 24.303 1.00 49.28 194 SER A O 1
ATOM 1479 N N . PRO A 1 195 ? -17.185 -6.353 25.623 1.00 49.66 195 PRO A N 1
ATOM 1480 C CA . PRO A 1 195 ? -17.487 -7.514 26.445 1.00 49.66 195 PRO A CA 1
ATOM 1481 C C . PRO A 1 195 ? -18.744 -7.188 27.261 1.00 49.66 195 PRO A C 1
ATOM 1483 O O . PRO A 1 195 ? -18.688 -6.435 28.232 1.00 49.66 195 PRO A O 1
ATOM 1486 N N . LEU A 1 196 ? -19.901 -7.697 26.833 1.00 42.34 196 LEU A N 1
ATOM 1487 C CA . LEU A 1 196 ? -21.113 -7.664 27.644 1.00 42.34 196 LEU A CA 1
ATOM 1488 C C . LEU A 1 196 ? -20.862 -8.520 28.896 1.00 42.34 196 LEU A C 1
ATOM 1490 O O . LEU A 1 196 ? -20.460 -9.680 28.762 1.00 42.34 196 LEU A O 1
ATOM 1494 N N . PRO A 1 197 ? -21.082 -7.992 30.112 1.00 41.75 197 PRO A N 1
ATOM 1495 C CA . PRO A 1 197 ? -21.062 -8.812 31.308 1.00 41.75 197 PRO A CA 1
ATOM 1496 C C . PRO A 1 197 ? -22.279 -9.740 31.267 1.00 41.75 197 PRO A C 1
ATOM 1498 O O . PRO A 1 197 ? -23.423 -9.289 31.259 1.00 41.75 197 PRO A O 1
ATOM 1501 N N . LEU A 1 198 ? -22.037 -11.049 31.231 1.00 39.66 198 LEU A N 1
ATOM 1502 C CA . LEU A 1 198 ? -23.087 -12.051 31.369 1.00 39.66 198 LEU A CA 1
ATOM 1503 C C . LEU A 1 198 ? -23.598 -12.027 32.822 1.00 39.66 198 LEU A C 1
ATOM 1505 O O . LEU A 1 198 ? -23.051 -12.709 33.687 1.00 39.66 198 LEU A O 1
ATOM 1509 N N . SER A 1 199 ? -24.622 -11.223 33.119 1.00 41.47 199 SER A N 1
ATOM 1510 C CA . SER A 1 199 ? -25.302 -11.241 34.419 1.00 41.47 199 SER A CA 1
ATOM 1511 C C . SER A 1 199 ? -26.679 -11.906 34.326 1.00 41.47 199 SER A C 1
ATOM 1513 O O . SER A 1 199 ? -27.616 -11.339 33.778 1.00 41.47 199 SER A O 1
ATOM 1515 N N . GLN A 1 200 ? -26.742 -13.102 34.919 1.00 46.44 200 GLN A N 1
ATOM 1516 C CA . GLN A 1 200 ? -27.840 -13.712 35.688 1.00 46.44 200 GLN A CA 1
ATOM 1517 C C . GLN A 1 200 ? -29.281 -13.718 35.130 1.00 46.44 200 GLN A C 1
ATOM 1519 O O . GLN A 1 200 ? -30.015 -12.742 35.214 1.00 46.44 200 GLN A O 1
ATOM 1524 N N . SER A 1 201 ? -29.745 -14.922 34.779 1.00 32.44 201 SER A N 1
ATOM 1525 C CA . SER A 1 201 ? -31.044 -15.510 35.178 1.00 32.44 201 SER A CA 1
ATOM 1526 C C . SER A 1 201 ? -30.879 -17.042 35.046 1.00 32.44 201 SER A C 1
ATOM 1528 O O . SER A 1 201 ? -30.157 -17.477 34.159 1.00 32.44 201 SER A O 1
ATOM 1530 N N . LEU A 1 202 ? -31.369 -17.961 35.880 1.00 32.75 202 LEU A N 1
ATOM 1531 C CA . LEU A 1 202 ? -32.446 -17.983 36.859 1.00 32.75 202 LEU A CA 1
ATOM 1532 C C . LEU A 1 202 ? -31.994 -18.739 38.124 1.00 32.75 202 LEU A C 1
ATOM 1534 O O . LEU A 1 202 ? -31.339 -19.779 38.049 1.00 32.75 202 LEU A O 1
ATOM 1538 N N . SER A 1 203 ? -32.431 -18.256 39.283 1.00 34.88 203 SER A N 1
ATOM 1539 C CA . SER A 1 203 ? -32.592 -19.052 40.495 1.00 34.88 203 SER A CA 1
ATOM 1540 C C . SER A 1 203 ? -33.941 -19.780 40.462 1.00 34.88 203 SER A C 1
ATOM 1542 O O . SER A 1 203 ? -34.955 -19.197 40.088 1.00 34.88 203 SER A O 1
ATOM 1544 N N . GLY A 1 204 ? -33.952 -21.033 40.924 1.00 31.48 204 GLY A N 1
ATOM 1545 C CA . GLY A 1 204 ? -35.160 -21.692 41.422 1.00 31.48 204 GLY A CA 1
ATOM 1546 C C . GLY A 1 204 ? -35.533 -23.004 40.739 1.00 31.48 204 GLY A C 1
ATOM 1547 O O . GLY A 1 204 ? -36.427 -23.021 39.908 1.00 31.48 204 GLY A O 1
ATOM 1548 N N . GLN A 1 205 ? -34.946 -24.117 41.187 1.00 32.47 205 GLN A N 1
ATOM 1549 C CA . GLN A 1 205 ? -35.746 -25.276 41.594 1.00 32.47 205 GLN A CA 1
ATOM 1550 C C . GLN A 1 205 ? -34.903 -26.242 42.424 1.00 32.47 205 GLN A C 1
ATOM 1552 O O . GLN A 1 205 ? -33.879 -26.763 41.993 1.00 32.47 205 GLN A O 1
ATOM 1557 N N . GLN A 1 206 ? -35.351 -26.428 43.656 1.00 39.28 206 GLN A N 1
ATOM 1558 C CA . GLN A 1 206 ? -34.812 -27.345 44.636 1.00 39.28 206 GLN A CA 1
ATOM 1559 C C . GLN A 1 206 ? -35.730 -28.556 44.648 1.00 39.28 206 GLN A C 1
ATOM 1561 O O . GLN A 1 206 ? -36.880 -28.404 45.034 1.00 39.28 206 GLN A O 1
ATOM 1566 N N . ASP A 1 207 ? -35.232 -29.731 44.259 1.00 31.91 207 ASP A N 1
ATOM 1567 C CA . ASP A 1 207 ? -35.894 -30.994 44.576 1.00 31.91 207 ASP A CA 1
ATOM 1568 C C . ASP A 1 207 ? -34.895 -32.156 44.729 1.00 31.91 207 ASP A C 1
ATOM 1570 O O . ASP A 1 207 ? -34.239 -32.598 43.793 1.00 31.91 207 ASP A O 1
ATOM 1574 N N . LYS A 1 208 ? -34.854 -32.633 45.979 1.00 29.91 208 LYS A N 1
ATOM 1575 C CA . LYS A 1 208 ? -34.826 -34.031 46.439 1.00 29.91 208 LYS A CA 1
ATOM 1576 C C . LYS A 1 208 ? -33.621 -34.938 46.126 1.00 29.91 208 LYS A C 1
ATOM 1578 O O . LYS A 1 208 ? -33.431 -35.463 45.038 1.00 29.91 208 LYS A O 1
ATOM 1583 N N . ALA A 1 209 ? -32.907 -35.257 47.206 1.00 29.00 209 ALA A N 1
ATOM 1584 C CA . ALA A 1 209 ? -31.928 -36.331 47.310 1.00 29.00 209 ALA A CA 1
ATOM 1585 C C . ALA A 1 209 ? -32.553 -37.743 47.247 1.00 29.00 209 ALA A C 1
ATOM 1587 O O . ALA A 1 209 ? -33.557 -38.013 47.911 1.00 29.00 209 ALA A O 1
ATOM 1588 N N . SER A 1 210 ? -31.872 -38.673 46.566 1.00 30.47 210 SER A N 1
ATOM 1589 C CA . SER A 1 210 ? -31.657 -40.054 47.034 1.00 30.47 210 SER A CA 1
ATOM 1590 C C . SER A 1 210 ? -30.468 -40.719 46.310 1.00 30.47 210 SER A C 1
ATOM 1592 O O . SER A 1 210 ? -30.099 -40.263 45.229 1.00 30.47 210 SER A O 1
ATOM 1594 N N . PRO A 1 211 ? -29.818 -41.734 46.917 1.00 39.31 211 PRO A N 1
ATOM 1595 C CA . PRO A 1 211 ? -28.390 -41.997 46.751 1.00 39.31 211 PRO A CA 1
ATOM 1596 C C . PRO A 1 211 ? -28.072 -43.191 45.838 1.00 39.31 211 PRO A C 1
ATOM 1598 O O . PRO A 1 211 ? -28.849 -44.136 45.741 1.00 39.31 211 PRO A O 1
ATOM 1601 N N . GLY A 1 212 ? -26.851 -43.206 45.289 1.00 28.11 212 GLY A N 1
ATOM 1602 C CA . GLY A 1 212 ? -26.176 -44.450 44.909 1.00 28.11 212 GLY A CA 1
ATOM 1603 C C . GLY A 1 212 ? -25.462 -44.441 43.558 1.00 28.11 212 GLY A C 1
ATOM 1604 O O . GLY A 1 212 ? -26.003 -44.916 42.571 1.00 28.11 212 GLY A O 1
ATOM 1605 N N . SER A 1 213 ? -24.203 -44.006 43.531 1.00 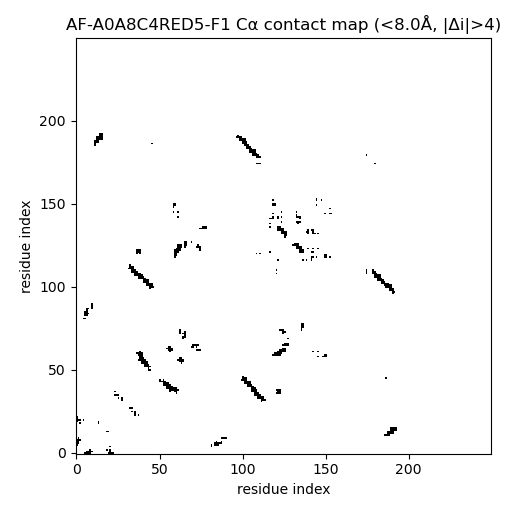32.06 213 SER A N 1
ATOM 1606 C CA . SER A 1 213 ? -23.113 -44.807 42.950 1.00 32.06 213 SER A CA 1
ATOM 1607 C C . SER A 1 213 ? -21.754 -44.214 43.335 1.00 32.06 213 SER A C 1
ATOM 1609 O O . SER A 1 213 ? -21.373 -43.112 42.962 1.00 32.06 213 SER A O 1
ATOM 1611 N N . GLN A 1 214 ? -21.063 -44.986 44.168 1.00 36.84 214 GLN A N 1
ATOM 1612 C CA . GLN A 1 214 ? -19.611 -45.072 44.309 1.00 36.84 214 GLN A CA 1
ATOM 1613 C C . GLN A 1 214 ? -18.922 -45.056 42.921 1.00 36.84 214 GLN A C 1
ATOM 1615 O O . GLN A 1 214 ? -19.486 -45.594 41.978 1.00 36.84 214 GLN A O 1
ATOM 1620 N N . PHE A 1 215 ? -17.719 -44.525 42.693 1.00 36.03 215 PHE A N 1
ATOM 1621 C CA . PHE A 1 215 ? -16.467 -44.723 43.427 1.00 36.03 215 PHE A CA 1
ATOM 1622 C C . PHE A 1 215 ? -15.365 -43.871 42.744 1.00 36.03 215 PHE A C 1
ATOM 1624 O O . PHE A 1 215 ? -15.469 -43.611 41.552 1.00 36.03 215 PHE A O 1
ATOM 1631 N N . GLN A 1 216 ? -14.283 -43.575 43.478 1.00 44.91 216 GLN A N 1
ATOM 1632 C CA . GLN A 1 216 ? -13.025 -42.901 43.079 1.00 44.91 216 GLN A CA 1
ATOM 1633 C C . GLN A 1 216 ? -12.976 -41.372 43.215 1.00 44.91 216 GLN A C 1
ATOM 1635 O O . GLN A 1 216 ? -13.166 -40.665 42.244 1.00 44.91 216 GLN A O 1
ATOM 1640 N N . ASP A 1 217 ? -12.646 -40.897 44.429 1.00 43.88 217 ASP A N 1
ATOM 1641 C CA . ASP A 1 217 ? -11.731 -39.753 44.657 1.00 43.88 217 ASP A CA 1
ATOM 1642 C C . ASP A 1 217 ? -11.371 -39.581 46.154 1.00 43.88 217 ASP A C 1
ATOM 1644 O O . ASP A 1 217 ? -11.484 -38.514 46.751 1.00 43.88 217 ASP A O 1
ATOM 1648 N N . SER A 1 218 ? -10.915 -40.656 46.812 1.00 52.38 218 SER A N 1
ATOM 1649 C CA . SER A 1 218 ? -10.580 -40.630 48.253 1.00 52.38 218 SER A CA 1
ATOM 1650 C C . SER A 1 218 ? -9.202 -41.207 48.591 1.00 52.38 218 SER A C 1
ATOM 1652 O O . SER A 1 218 ? -9.026 -41.832 49.632 1.00 52.38 218 SER A O 1
ATOM 1654 N N . ILE A 1 219 ? -8.200 -40.992 47.732 1.00 50.97 219 ILE A N 1
ATOM 1655 C CA . ILE A 1 219 ? -6.815 -41.423 48.021 1.00 50.97 219 ILE A CA 1
ATOM 1656 C C . ILE A 1 219 ? -5.847 -40.233 48.172 1.00 50.97 219 ILE A C 1
ATOM 1658 O O . ILE A 1 219 ? -4.839 -40.358 48.861 1.00 50.97 219 ILE A O 1
ATOM 1662 N N . LEU A 1 220 ? -6.166 -39.037 47.657 1.00 48.75 220 LEU A N 1
ATOM 1663 C CA . LEU A 1 220 ? -5.241 -37.894 47.735 1.00 48.75 220 LEU A CA 1
ATOM 1664 C C . LEU A 1 220 ? -5.377 -37.061 49.029 1.00 48.75 220 LEU A C 1
ATOM 1666 O O . LEU A 1 220 ? -4.384 -36.557 49.550 1.00 48.75 220 LEU A O 1
ATOM 1670 N N . GLY A 1 221 ? -6.582 -36.962 49.600 1.00 52.69 221 GLY A N 1
ATOM 1671 C CA . GLY A 1 221 ? -6.836 -36.159 50.808 1.00 52.69 221 GLY A CA 1
ATOM 1672 C C . GLY A 1 221 ? -6.294 -36.768 52.109 1.00 52.69 221 GLY A C 1
ATOM 1673 O O . GLY A 1 221 ? -5.918 -36.044 53.031 1.00 52.69 221 GLY A O 1
ATOM 1674 N N . THR A 1 222 ? -6.194 -38.095 52.187 1.00 51.34 222 THR A N 1
ATOM 1675 C CA . THR A 1 222 ? -5.687 -38.803 53.373 1.00 51.34 222 THR A CA 1
ATOM 1676 C C . THR A 1 222 ? -4.166 -38.716 53.487 1.00 51.34 222 THR A C 1
ATOM 1678 O O . THR A 1 222 ? -3.649 -38.552 54.591 1.00 51.34 222 THR A O 1
ATOM 1681 N N . VAL A 1 223 ? -3.439 -38.722 52.364 1.00 52.16 223 VAL A N 1
ATOM 1682 C CA . VAL A 1 223 ? -1.970 -38.593 52.355 1.00 52.16 223 VAL A CA 1
ATOM 1683 C C . VAL A 1 223 ? -1.532 -37.197 52.815 1.00 52.16 223 VAL A C 1
ATOM 1685 O O . VAL A 1 223 ? -0.609 -37.077 53.622 1.00 52.16 223 VAL A O 1
ATOM 1688 N N . VAL A 1 224 ? -2.235 -36.140 52.391 1.00 56.91 224 VAL A N 1
ATOM 1689 C CA . VAL A 1 224 ? -1.932 -34.757 52.810 1.00 56.91 224 VAL A CA 1
ATOM 1690 C C . VAL A 1 224 ? -2.247 -34.540 54.296 1.00 56.91 224 VAL A C 1
ATOM 1692 O O . VAL A 1 224 ? -1.453 -33.925 55.010 1.00 56.91 224 VAL A O 1
ATOM 1695 N N . GLY A 1 225 ? -3.353 -35.106 54.794 1.00 56.53 225 GLY A N 1
ATOM 1696 C CA . GLY A 1 225 ? -3.720 -35.023 56.211 1.00 56.53 225 GLY A CA 1
ATOM 1697 C C . GLY A 1 225 ? -2.715 -35.714 57.142 1.00 56.53 225 GLY A C 1
ATOM 1698 O O . GLY A 1 225 ? -2.321 -35.144 58.161 1.00 56.53 225 GLY A O 1
ATOM 1699 N N . VAL A 1 226 ? -2.237 -36.909 56.779 1.00 59.84 226 VAL A N 1
ATOM 1700 C CA . VAL A 1 226 ? -1.267 -37.667 57.595 1.00 59.84 226 VAL A CA 1
ATOM 1701 C C . VAL A 1 226 ? 0.121 -37.002 57.597 1.00 59.84 226 VAL A C 1
ATOM 1703 O O . VAL A 1 226 ? 0.793 -36.971 58.634 1.00 59.84 226 VAL A O 1
ATOM 1706 N N . LEU A 1 227 ? 0.539 -36.389 56.483 1.00 58.84 227 LEU A N 1
ATOM 1707 C CA . LEU A 1 227 ? 1.799 -35.635 56.424 1.00 58.84 227 LEU A CA 1
ATOM 1708 C C . LEU A 1 227 ? 1.752 -34.358 57.278 1.00 58.84 227 LEU A C 1
ATOM 1710 O O . LEU A 1 227 ? 2.709 -34.074 57.998 1.00 58.84 227 LEU A O 1
ATOM 1714 N N . ALA A 1 228 ? 0.631 -33.632 57.291 1.00 61.47 228 ALA A N 1
ATOM 1715 C CA . ALA A 1 228 ? 0.492 -32.430 58.115 1.00 61.47 228 ALA A CA 1
ATOM 1716 C C . ALA A 1 228 ? 0.505 -32.748 59.623 1.00 61.47 228 ALA A C 1
ATOM 1718 O O . ALA A 1 228 ? 1.207 -32.086 60.393 1.00 61.47 228 ALA A O 1
ATOM 1719 N N . VAL A 1 229 ? -0.209 -33.797 60.052 1.00 66.62 229 VAL A N 1
ATOM 1720 C CA . VAL A 1 229 ? -0.274 -34.191 61.472 1.00 66.62 229 VAL A CA 1
ATOM 1721 C C . VAL A 1 229 ? 1.071 -34.732 61.969 1.00 66.62 229 VAL A C 1
ATOM 1723 O O . VAL A 1 229 ? 1.491 -34.405 63.083 1.00 66.62 229 VAL A O 1
ATOM 1726 N N . SER A 1 230 ? 1.795 -35.493 61.141 1.00 69.19 230 SER A N 1
ATOM 1727 C CA . SER A 1 230 ? 3.133 -35.979 61.509 1.00 69.19 230 SER A CA 1
ATOM 1728 C C . SER A 1 230 ? 4.154 -34.838 61.625 1.00 69.19 230 SER A C 1
ATOM 1730 O O . SER A 1 230 ? 4.953 -34.825 62.563 1.00 69.19 230 SER A O 1
ATOM 1732 N N . CYS A 1 231 ? 4.073 -33.823 60.759 1.00 72.12 231 CYS A N 1
ATOM 1733 C CA . CYS A 1 231 ? 4.970 -32.668 60.800 1.00 72.12 231 CYS A CA 1
ATOM 1734 C C . CYS A 1 231 ? 4.767 -31.810 62.066 1.00 72.12 231 CYS A C 1
ATOM 1736 O O . CYS A 1 231 ? 5.740 -31.385 62.693 1.00 72.12 231 CYS A O 1
ATOM 1738 N N . VAL A 1 232 ? 3.515 -31.614 62.502 1.00 76.12 232 VAL A N 1
ATOM 1739 C CA . VAL A 1 232 ? 3.203 -30.878 63.744 1.00 76.12 232 VAL A CA 1
ATOM 1740 C C . VAL A 1 232 ? 3.687 -31.639 64.983 1.00 76.12 232 VAL A C 1
ATOM 1742 O O . VAL A 1 232 ? 4.248 -31.028 65.896 1.00 76.12 232 VAL A O 1
ATOM 1745 N N . ALA A 1 233 ? 3.549 -32.968 65.008 1.00 73.44 233 ALA A N 1
ATOM 1746 C CA . ALA A 1 233 ? 4.041 -33.783 66.117 1.00 73.44 233 ALA A CA 1
ATOM 1747 C C . ALA A 1 233 ? 5.573 -33.707 66.250 1.00 73.44 233 ALA A C 1
ATOM 1749 O O . ALA A 1 233 ? 6.084 -33.502 67.353 1.00 73.44 233 ALA A O 1
ATOM 1750 N N . VAL A 1 234 ? 6.313 -33.796 65.138 1.00 76.75 234 VAL A N 1
ATOM 1751 C CA . VAL A 1 234 ? 7.785 -33.700 65.142 1.00 76.75 234 VAL A CA 1
ATOM 1752 C C . VAL A 1 234 ? 8.253 -32.324 65.621 1.00 76.75 234 VAL A C 1
ATOM 1754 O O . VAL A 1 234 ? 9.148 -32.247 66.465 1.00 76.75 234 VAL A O 1
ATOM 1757 N N . LEU A 1 235 ? 7.616 -31.240 65.164 1.00 77.56 235 LEU A N 1
ATOM 1758 C CA . LEU A 1 235 ? 7.934 -29.884 65.625 1.00 77.56 235 LEU A CA 1
ATOM 1759 C C . LEU A 1 235 ? 7.635 -29.700 67.119 1.00 77.56 235 LEU A C 1
ATOM 1761 O O . LEU A 1 235 ? 8.434 -29.096 67.837 1.00 77.56 235 LEU A O 1
ATOM 1765 N N . PHE A 1 236 ? 6.538 -30.270 67.620 1.00 76.69 236 PHE A N 1
ATOM 1766 C CA . PHE A 1 236 ? 6.199 -30.213 69.041 1.00 76.69 236 PHE A CA 1
ATOM 1767 C C . PHE A 1 236 ? 7.186 -31.006 69.913 1.00 76.69 236 PHE A C 1
ATOM 1769 O O . PHE A 1 236 ? 7.606 -30.526 70.970 1.00 76.69 236 PHE A O 1
ATOM 1776 N N . PHE A 1 237 ? 7.618 -32.189 69.463 1.00 74.12 237 PHE A N 1
ATOM 1777 C CA . PHE A 1 237 ? 8.654 -32.968 70.146 1.00 74.12 237 PHE A CA 1
ATOM 1778 C C . PHE A 1 237 ? 10.016 -32.264 70.122 1.00 74.12 237 PHE A C 1
ATOM 1780 O O . PHE A 1 237 ? 10.689 -32.217 71.155 1.00 74.12 237 PHE A O 1
ATOM 1787 N N . ALA A 1 238 ? 10.407 -31.661 68.996 1.00 74.31 238 ALA A N 1
ATOM 1788 C CA . ALA A 1 238 ? 11.632 -30.868 68.898 1.00 74.31 238 ALA A CA 1
ATOM 1789 C C . ALA A 1 238 ? 11.591 -29.645 69.831 1.00 74.31 238 ALA A C 1
ATOM 1791 O O . ALA A 1 238 ? 12.551 -29.398 70.564 1.00 74.31 238 ALA A O 1
ATOM 1792 N N . TYR A 1 239 ? 10.455 -28.942 69.887 1.00 74.25 239 TYR A N 1
ATOM 1793 C CA . TYR A 1 239 ? 10.246 -27.810 70.790 1.00 74.25 239 TYR A CA 1
ATOM 1794 C C . TYR A 1 239 ? 10.327 -28.225 72.267 1.00 74.25 239 TYR A C 1
ATOM 1796 O O . TYR A 1 239 ? 11.019 -27.582 73.061 1.00 74.25 239 TYR A O 1
ATOM 1804 N N . ARG A 1 240 ? 9.687 -29.340 72.648 1.00 76.31 240 ARG A N 1
ATOM 1805 C CA . ARG A 1 240 ? 9.777 -29.873 74.018 1.00 76.31 240 ARG A CA 1
ATOM 1806 C C . ARG A 1 240 ? 11.190 -30.318 74.381 1.00 76.31 240 ARG A C 1
ATOM 1808 O O . ARG A 1 240 ? 11.624 -30.052 75.500 1.00 76.31 240 ARG A O 1
ATOM 1815 N N . LYS A 1 241 ? 11.928 -30.938 73.455 1.00 72.75 241 LYS A N 1
ATOM 1816 C CA . LYS A 1 241 ? 13.323 -31.343 73.682 1.00 72.75 241 LYS A CA 1
ATOM 1817 C C . LYS A 1 241 ? 14.237 -30.124 73.860 1.00 72.75 241 LYS A C 1
ATOM 1819 O O . LYS A 1 241 ? 15.035 -30.108 74.791 1.00 72.75 241 LYS A O 1
ATOM 1824 N N . ALA A 1 242 ? 14.068 -29.078 73.048 1.00 68.62 242 ALA A N 1
ATOM 1825 C CA . ALA A 1 242 ? 14.813 -27.823 73.187 1.00 68.62 242 ALA A CA 1
ATOM 1826 C C . ALA A 1 242 ? 14.537 -27.127 74.533 1.00 68.62 242 ALA A C 1
ATOM 1828 O O . ALA A 1 242 ? 15.465 -26.664 75.196 1.00 68.62 242 ALA A O 1
ATOM 1829 N N . LYS A 1 243 ? 13.276 -27.121 74.984 1.00 65.69 243 LYS A N 1
ATOM 1830 C CA . LYS A 1 243 ? 12.887 -26.518 76.269 1.00 65.69 243 LYS A CA 1
ATOM 1831 C C . LYS A 1 243 ? 13.311 -27.362 77.481 1.00 65.69 243 LYS A C 1
ATOM 1833 O O . LYS A 1 243 ? 13.672 -26.805 78.511 1.00 65.69 243 LYS A O 1
ATOM 1838 N N . GLY A 1 244 ? 13.337 -28.690 77.349 1.00 60.41 244 GLY A N 1
ATOM 1839 C CA . GLY A 1 244 ? 13.850 -29.601 78.379 1.00 60.41 244 GLY A CA 1
ATOM 1840 C C . GLY A 1 244 ? 15.367 -29.509 78.579 1.00 60.41 244 GLY A C 1
ATOM 1841 O O . GLY A 1 244 ? 15.839 -29.614 79.705 1.00 60.41 244 GLY A O 1
ATOM 1842 N N . ILE A 1 245 ? 16.131 -29.244 77.512 1.00 56.09 245 ILE A N 1
ATOM 1843 C CA . ILE A 1 245 ? 17.585 -29.014 77.599 1.00 56.09 245 ILE A CA 1
ATOM 1844 C C . ILE A 1 245 ? 17.899 -27.664 78.269 1.00 56.09 245 ILE A C 1
ATOM 1846 O O . ILE A 1 245 ? 18.895 -27.556 78.980 1.00 56.09 245 ILE A O 1
ATOM 1850 N N . ALA A 1 246 ? 17.039 -26.653 78.098 1.00 55.81 246 ALA A N 1
ATOM 1851 C CA . ALA A 1 246 ? 17.208 -25.343 78.730 1.00 55.81 246 ALA A CA 1
ATOM 1852 C C . ALA A 1 246 ? 17.005 -25.370 80.259 1.00 55.81 246 ALA A C 1
ATOM 1854 O O . ALA A 1 246 ? 17.660 -24.614 80.966 1.00 55.81 246 ALA A O 1
ATOM 1855 N N . ASN A 1 247 ? 16.162 -26.271 80.776 1.00 55.62 247 ASN A N 1
ATOM 1856 C CA . ASN A 1 247 ? 15.868 -26.372 82.213 1.00 55.62 247 ASN A CA 1
ATOM 1857 C C . ASN A 1 247 ? 16.834 -27.276 83.005 1.00 55.62 247 ASN A C 1
ATOM 1859 O O . ASN A 1 247 ? 16.676 -27.390 84.213 1.00 55.62 247 ASN A O 1
ATOM 1863 N N . ASN A 1 248 ? 17.812 -27.922 82.357 1.00 53.53 248 ASN A N 1
ATOM 1864 C CA . ASN A 1 248 ? 18.776 -28.825 83.013 1.00 53.53 248 ASN A CA 1
ATOM 1865 C C . ASN A 1 248 ? 20.214 -28.258 83.021 1.00 53.53 248 ASN A C 1
ATOM 1867 O O . ASN A 1 248 ? 21.187 -29.001 83.128 1.00 53.53 248 ASN A O 1
ATOM 1871 N N . LYS A 1 249 ? 20.351 -26.938 82.832 1.00 55.22 249 LYS A N 1
ATOM 1872 C CA . LYS A 1 249 ? 21.616 -26.181 82.876 1.00 55.22 249 LYS A CA 1
ATOM 1873 C C . LYS A 1 249 ? 21.592 -25.083 83.950 1.00 55.22 249 LYS A C 1
ATOM 1875 O O . LYS A 1 249 ? 22.093 -23.982 83.719 1.00 55.22 249 LYS A O 1
ATOM 1880 N N . GLN A 1 250 ? 21.016 -25.382 85.111 1.00 47.69 250 GLN A N 1
ATOM 1881 C CA . GLN A 1 250 ? 21.102 -24.526 86.291 1.00 47.69 250 GLN A CA 1
ATOM 1882 C C . GLN A 1 250 ? 21.287 -25.369 87.545 1.00 47.69 250 GLN A C 1
ATOM 1884 O O . GLN A 1 250 ? 20.612 -26.418 87.631 1.00 47.69 250 GLN A O 1
#

Nearest PDB structures (foldseek):
  3nk4-assembly1_A  TM=8.046E-01  e=1.267E-09  Gallus gallus
  3nk4-assembly1_B  TM=7.998E-01  e=1.830E-09  Gallus gallus
  3nk3-assembly1_A  TM=8.056E-01  e=4.065E-09  Gallus gallus
  3nk3-assembly1_B  TM=8.044E-01  e=6.245E-09  Gallus gallus
  8bqu-assembly1_A  TM=7.376E-01  e=1.020E-08  Oryzias latipes